Protein AF-A0A7V3P7R6-F1 (afdb_monomer)

Radius of gyration: 18.7 Å; Cα contacts (8 Å, |Δi|>4): 670; chains: 1; bounding box: 50×45×49 Å

Sequence (303 aa):
MIDLRIVVDWMADQPEAVLTGVRELSLEEEFRNRIVLVGPKRLSSLIGTALLQPTEEWVGMEEEIEAVRKKASASINLACQMVKNGSASALVSAGNSKATVFAAFQQLGMLSGISRPAIGVLFPSARGHTLVLDCGATVDAKPVFLLQWAMLGKIFMETVLEKEDVSVGILNNGTESTKGNKLTKEARFLFEQYLWKEFVGYQEYIFSGGADILVCDGFVGNLILKNLEDGLSFFHHDSISYARYGGALLFGINYPVIICHGKSNAEAVKNGIRLAKRVVDQQVILKIKDRINKERFIFCAEV

Mean predicted aligned error: 4.75 Å

Structure (mmCIF, N/CA/C/O backbone):
data_AF-A0A7V3P7R6-F1
#
_entry.id   AF-A0A7V3P7R6-F1
#
loop_
_atom_site.group_PDB
_atom_site.id
_atom_site.type_symbol
_atom_site.label_atom_id
_atom_site.label_alt_id
_atom_site.label_comp_id
_atom_site.label_asym_id
_atom_site.label_entity_id
_atom_site.label_seq_id
_atom_site.pdbx_PDB_ins_code
_atom_site.Cartn_x
_atom_site.Cartn_y
_atom_site.Cartn_z
_atom_site.occupancy
_atom_site.B_iso_or_equiv
_atom_site.auth_seq_id
_atom_site.auth_comp_id
_atom_site.auth_asym_id
_atom_site.auth_atom_id
_atom_site.pdbx_PDB_model_num
ATOM 1 N N . MET A 1 1 ? -22.336 -13.996 1.539 1.00 41.84 1 MET A N 1
ATOM 2 C CA . MET A 1 1 ? -21.466 -12.804 1.458 1.00 41.84 1 MET A CA 1
ATOM 3 C C . MET A 1 1 ? -20.598 -12.797 2.696 1.00 41.84 1 MET A C 1
ATOM 5 O O . MET A 1 1 ? -21.153 -12.904 3.780 1.00 41.84 1 MET A O 1
ATOM 9 N N . ILE A 1 2 ? -19.275 -12.753 2.542 1.00 48.94 2 ILE A N 1
ATOM 10 C CA . ILE A 1 2 ? -18.375 -12.484 3.670 1.00 48.94 2 ILE A CA 1
ATOM 11 C C . ILE A 1 2 ? -18.725 -11.077 4.165 1.00 48.94 2 ILE A C 1
ATOM 13 O O . ILE A 1 2 ? -18.847 -10.164 3.348 1.00 48.94 2 ILE A O 1
ATOM 17 N N . ASP A 1 3 ? -18.974 -10.924 5.464 1.00 66.56 3 ASP A N 1
ATOM 18 C CA . ASP A 1 3 ? -19.215 -9.623 6.088 1.00 66.56 3 ASP A CA 1
ATOM 19 C C . ASP A 1 3 ? -17.907 -8.820 6.019 1.00 66.56 3 ASP A C 1
ATOM 21 O O . ASP A 1 3 ? -16.996 -9.010 6.825 1.00 66.56 3 ASP A O 1
ATOM 25 N N . LEU A 1 4 ? -17.755 -8.035 4.950 1.00 81.31 4 LEU A N 1
ATOM 26 C CA . LEU A 1 4 ? -16.516 -7.349 4.604 1.00 81.31 4 LEU A CA 1
ATOM 27 C C . LEU A 1 4 ? -16.279 -6.223 5.603 1.00 81.31 4 LEU A C 1
ATOM 29 O O . LEU A 1 4 ? -16.935 -5.182 5.548 1.00 81.31 4 LEU A O 1
ATOM 33 N N . ARG A 1 5 ? -15.340 -6.455 6.519 1.00 95.38 5 ARG A N 1
ATOM 34 C CA . ARG A 1 5 ? -14.926 -5.474 7.520 1.00 95.38 5 ARG A CA 1
ATOM 35 C C . ARG A 1 5 ? -13.542 -4.938 7.211 1.00 95.38 5 ARG A C 1
ATOM 37 O O . ARG A 1 5 ? -12.628 -5.706 6.914 1.00 95.38 5 ARG A O 1
ATOM 44 N N . ILE A 1 6 ? -13.383 -3.627 7.319 1.00 97.69 6 ILE A N 1
ATOM 45 C CA . ILE A 1 6 ? -12.096 -2.947 7.189 1.00 97.69 6 ILE A CA 1
ATOM 46 C C . ILE A 1 6 ? -11.683 -2.507 8.579 1.00 97.69 6 ILE A C 1
ATOM 48 O O . ILE A 1 6 ? -12.411 -1.766 9.244 1.00 97.69 6 ILE A O 1
ATOM 52 N N . VAL A 1 7 ? -10.534 -3.000 9.029 1.00 98.00 7 VAL A N 1
ATOM 53 C CA . VAL A 1 7 ? -10.001 -2.641 10.335 1.00 98.00 7 VAL A CA 1
ATOM 54 C C . VAL A 1 7 ? -9.098 -1.422 10.202 1.00 98.00 7 VAL A C 1
ATOM 56 O O . VAL A 1 7 ? -8.261 -1.351 9.303 1.00 98.00 7 VAL A O 1
ATOM 59 N N . VAL A 1 8 ? -9.295 -0.453 11.087 1.00 96.69 8 VAL A N 1
ATOM 60 C CA . VAL A 1 8 ? -8.552 0.802 11.136 1.00 96.69 8 VAL A CA 1
ATOM 61 C C . VAL A 1 8 ? -7.791 0.849 12.451 1.00 96.69 8 VAL A C 1
ATOM 63 O O . VAL A 1 8 ? -8.379 0.749 13.528 1.00 96.69 8 VAL A O 1
ATOM 66 N N . ASP A 1 9 ? -6.478 0.976 12.354 1.00 94.88 9 ASP A N 1
ATOM 67 C CA . ASP A 1 9 ? -5.577 1.134 13.490 1.00 94.88 9 ASP A CA 1
ATOM 68 C C . ASP A 1 9 ? -5.703 2.550 14.077 1.00 94.88 9 ASP A C 1
ATOM 70 O O . ASP A 1 9 ? -5.458 3.546 13.389 1.00 94.88 9 ASP A O 1
ATOM 74 N N . TRP A 1 10 ? -6.119 2.643 15.344 1.00 85.56 10 TRP A N 1
ATOM 75 C CA . TRP A 1 10 ? -6.096 3.898 16.084 1.00 85.56 10 TRP A CA 1
ATOM 76 C C . TRP A 1 10 ? -4.676 4.239 16.513 1.00 85.56 10 TRP A C 1
ATOM 78 O O . TRP A 1 10 ? -4.027 3.464 17.210 1.00 85.56 10 TRP A O 1
ATOM 88 N N . MET A 1 11 ? -4.253 5.468 16.242 1.00 79.62 11 MET A N 1
ATOM 89 C CA . MET A 1 11 ? -3.029 6.007 16.817 1.00 79.62 11 MET A CA 1
ATOM 90 C C . MET A 1 11 ? -3.288 7.302 17.569 1.00 79.62 11 MET A C 1
ATOM 92 O O . MET A 1 11 ? -3.999 8.182 17.081 1.00 79.62 11 MET A O 1
ATOM 96 N N . ALA A 1 12 ? -2.672 7.450 18.743 1.00 68.00 12 ALA A N 1
ATOM 97 C CA . ALA A 1 12 ? -2.876 8.635 19.572 1.00 68.00 12 ALA A CA 1
ATOM 98 C C . ALA A 1 12 ? -2.168 9.897 19.061 1.00 68.00 12 ALA A C 1
ATOM 100 O O . ALA A 1 12 ? -2.506 10.979 19.530 1.00 68.00 12 ALA A O 1
ATOM 101 N N . ASP A 1 13 ? -1.238 9.775 18.109 1.00 72.75 13 ASP A N 1
ATOM 102 C CA . ASP A 1 13 ? -0.509 10.918 17.544 1.00 72.75 13 ASP A CA 1
ATOM 103 C C . ASP A 1 13 ? -1.314 11.659 16.459 1.00 72.75 13 ASP A C 1
ATOM 105 O O . ASP A 1 13 ? -1.091 12.842 16.218 1.00 72.75 13 ASP A O 1
ATOM 109 N N . GLN A 1 14 ? -2.288 10.990 15.824 1.00 73.31 14 GLN A N 1
ATOM 110 C CA . GLN A 1 14 ? -3.217 11.577 14.840 1.00 73.31 14 GLN A CA 1
ATOM 111 C C . GLN A 1 14 ? -4.685 11.227 15.125 1.00 73.31 14 GLN A C 1
ATOM 113 O O . GLN A 1 14 ? -5.407 10.709 14.266 1.00 73.31 14 GLN A O 1
ATOM 118 N N . PRO A 1 15 ? -5.166 11.527 16.340 1.00 82.19 15 PRO A N 1
ATOM 119 C CA . PRO A 1 15 ? -6.437 11.008 16.813 1.00 82.19 15 PRO A CA 1
ATOM 120 C C . PRO A 1 15 ? -7.619 11.635 16.064 1.00 82.19 15 PRO A C 1
ATOM 122 O O . PRO A 1 15 ? -8.569 10.942 15.709 1.00 82.19 15 PRO A O 1
ATOM 125 N N . GLU A 1 16 ? -7.565 12.936 15.770 1.00 88.25 16 GLU A N 1
ATOM 126 C CA . GLU A 1 16 ? -8.695 13.650 15.166 1.00 88.25 16 GLU A CA 1
ATOM 127 C C . GLU A 1 16 ? -8.947 13.261 13.710 1.00 88.25 16 GLU A C 1
ATOM 129 O O . GLU A 1 16 ? -10.100 13.088 13.312 1.00 88.25 16 GLU A O 1
ATOM 134 N N . ALA A 1 17 ? -7.888 13.087 12.917 1.00 87.81 17 ALA A N 1
ATOM 135 C CA . ALA A 1 17 ? -8.011 12.724 11.510 1.00 87.81 17 ALA A CA 1
ATOM 136 C C . ALA A 1 17 ? -8.591 11.317 11.340 1.00 87.81 17 ALA A C 1
ATOM 138 O O . ALA A 1 17 ? -9.544 11.130 10.580 1.00 87.81 17 ALA A O 1
ATOM 139 N N . VAL A 1 18 ? -8.063 10.343 12.092 1.00 91.38 18 VAL A N 1
ATOM 140 C CA . VAL A 1 18 ? -8.574 8.965 12.090 1.00 91.38 18 VAL A CA 1
ATOM 141 C C . VAL A 1 18 ? -10.018 8.939 12.569 1.00 91.38 18 VAL A C 1
ATOM 143 O O . VAL A 1 18 ? -10.871 8.360 11.899 1.00 91.38 18 VAL A O 1
ATOM 146 N N . LEU A 1 19 ? -10.316 9.617 13.682 1.00 92.69 19 LEU A N 1
ATOM 147 C CA . LEU A 1 19 ? -11.663 9.655 14.238 1.00 92.69 19 LEU A CA 1
ATOM 148 C C . LEU A 1 19 ? -12.670 10.260 13.262 1.00 92.69 19 LEU A C 1
ATOM 150 O O . LEU A 1 19 ? -13.722 9.674 13.020 1.00 92.69 19 LEU A O 1
ATOM 154 N N . THR A 1 20 ? -12.344 11.420 12.695 1.00 93.56 20 THR A N 1
ATOM 155 C CA . THR A 1 20 ? -13.228 12.138 11.774 1.00 93.56 20 THR A CA 1
ATOM 156 C C . THR A 1 20 ? -13.451 11.327 10.505 1.00 93.56 20 THR A C 1
ATOM 158 O O . THR A 1 20 ? -14.600 11.129 10.115 1.00 93.56 20 THR A O 1
ATOM 161 N N . GLY A 1 21 ? -12.382 10.785 9.910 1.00 93.25 21 GLY A N 1
ATOM 162 C CA . GLY A 1 21 ? -12.479 9.971 8.701 1.00 93.25 21 GLY A CA 1
ATOM 163 C C . GLY A 1 21 ? -13.307 8.703 8.911 1.00 93.25 21 GLY A C 1
ATOM 164 O O . GLY A 1 21 ? -14.200 8.416 8.116 1.00 93.25 21 GLY A O 1
ATOM 165 N N . VAL A 1 22 ? -13.077 7.980 10.012 1.00 95.44 22 VAL A N 1
ATOM 166 C CA . VAL A 1 22 ? -13.862 6.788 10.373 1.00 95.44 22 VAL A CA 1
ATOM 167 C C . VAL A 1 22 ? -15.319 7.145 10.647 1.00 95.44 22 VAL A C 1
ATOM 169 O O . VAL A 1 22 ? -16.211 6.496 10.104 1.00 95.44 22 VAL A O 1
ATOM 172 N N . ARG A 1 23 ? -15.574 8.184 11.452 1.00 96.62 23 ARG A N 1
ATOM 173 C CA . ARG A 1 23 ? -16.931 8.614 11.803 1.00 96.62 23 ARG A CA 1
ATOM 174 C C . ARG A 1 23 ? -17.723 8.969 10.556 1.00 96.62 23 ARG A C 1
ATOM 176 O O . ARG A 1 23 ? -18.789 8.399 10.361 1.00 96.62 23 ARG A O 1
ATOM 183 N N . GLU A 1 24 ? -17.211 9.883 9.737 1.00 96.56 24 GLU A N 1
ATOM 184 C CA . GLU A 1 24 ? -17.893 10.350 8.527 1.00 96.56 24 GLU A CA 1
ATOM 185 C C . GLU A 1 24 ? -18.170 9.202 7.563 1.00 96.56 24 GLU A C 1
ATOM 187 O O . GLU A 1 24 ? -19.316 9.011 7.164 1.00 96.56 24 GLU A O 1
ATOM 192 N N . LEU A 1 25 ? -17.152 8.395 7.247 1.00 95.50 25 LEU A N 1
ATOM 193 C CA . LEU A 1 25 ? -17.309 7.308 6.288 1.00 95.50 25 LEU A CA 1
ATOM 194 C C . LEU A 1 25 ? -18.260 6.226 6.800 1.00 95.50 25 LEU A C 1
ATOM 196 O O . LEU A 1 25 ? -19.038 5.689 6.024 1.00 95.50 25 LEU A O 1
ATOM 200 N N . SER A 1 26 ? -18.268 5.939 8.106 1.00 96.75 26 SER A N 1
ATOM 201 C CA . SER A 1 26 ? -19.198 4.962 8.689 1.00 96.75 26 SER A CA 1
ATOM 202 C C . SER A 1 26 ? -20.675 5.351 8.550 1.00 96.75 26 SER A C 1
ATOM 204 O O . SER A 1 26 ? -21.545 4.506 8.748 1.00 96.75 26 SER A O 1
ATOM 206 N N . LEU A 1 27 ? -20.987 6.617 8.264 1.00 96.62 27 LEU A N 1
ATOM 207 C CA . LEU A 1 27 ? -22.363 7.067 8.044 1.00 96.62 27 LEU A CA 1
ATOM 208 C C . LEU A 1 27 ? -22.833 6.812 6.607 1.00 96.62 27 LEU A C 1
ATOM 210 O O . LEU A 1 27 ? -24.038 6.823 6.360 1.00 96.62 27 LEU A O 1
ATOM 214 N N . GLU A 1 28 ? -21.914 6.557 5.673 1.00 96.19 28 GLU A N 1
ATOM 215 C CA . GLU A 1 28 ? -22.250 6.155 4.310 1.00 96.19 28 GLU A CA 1
ATOM 216 C C . GLU A 1 28 ? -22.824 4.729 4.315 1.00 96.19 28 GLU A C 1
ATOM 218 O O . GLU A 1 28 ? -22.295 3.825 4.967 1.00 96.19 28 GLU A O 1
ATOM 223 N N . GLU A 1 29 ? -23.915 4.512 3.574 1.00 93.88 29 GLU A N 1
ATOM 224 C CA . GLU A 1 29 ? -24.653 3.238 3.550 1.00 93.88 29 GLU A CA 1
ATOM 225 C C . GLU A 1 29 ? -23.745 2.039 3.237 1.00 93.88 29 GLU A C 1
ATOM 227 O O . GLU A 1 29 ? -23.850 0.983 3.861 1.00 93.88 29 GLU A O 1
ATOM 232 N N . GLU A 1 30 ? -22.796 2.237 2.326 1.00 93.19 30 GLU A N 1
ATOM 233 C CA . GLU A 1 30 ? -21.832 1.232 1.886 1.00 93.19 30 GLU A CA 1
ATOM 234 C C . GLU A 1 30 ? -20.888 0.737 3.001 1.00 93.19 30 GLU A C 1
ATOM 236 O O . GLU A 1 30 ? -20.445 -0.420 2.962 1.00 93.19 30 GLU A O 1
ATOM 241 N N . PHE A 1 31 ? -20.604 1.586 3.996 1.00 95.56 31 PHE A N 1
ATOM 242 C CA . PHE A 1 31 ? -19.644 1.349 5.083 1.00 95.56 31 PHE A CA 1
ATOM 243 C C . PHE A 1 31 ? -20.299 1.167 6.455 1.00 95.56 31 PHE A C 1
ATOM 245 O O . PHE A 1 31 ? -19.610 0.876 7.441 1.00 95.56 31 PHE A O 1
ATOM 252 N N . ARG A 1 32 ? -21.623 1.307 6.533 1.00 94.12 32 ARG A N 1
ATOM 253 C CA . ARG A 1 32 ? -22.382 1.180 7.774 1.00 94.12 32 ARG A CA 1
ATOM 254 C C . ARG A 1 32 ? -22.107 -0.162 8.457 1.00 94.12 32 ARG A C 1
ATOM 256 O O . ARG A 1 32 ? -22.305 -1.216 7.857 1.00 94.12 32 ARG A O 1
ATOM 263 N N . ASN A 1 33 ? -21.663 -0.126 9.717 1.00 94.00 33 ASN A N 1
ATOM 264 C CA . ASN A 1 33 ? -21.242 -1.297 10.508 1.00 94.00 33 ASN A CA 1
ATOM 265 C C . ASN A 1 33 ? -20.120 -2.163 9.879 1.00 94.00 33 ASN A C 1
ATOM 267 O O . ASN A 1 33 ? -19.926 -3.307 10.290 1.00 94.00 33 ASN A O 1
ATOM 271 N N . ARG A 1 34 ? -19.375 -1.644 8.893 1.00 96.12 34 ARG A N 1
ATOM 272 C CA . ARG A 1 34 ? -18.303 -2.372 8.180 1.00 96.12 34 ARG A CA 1
ATOM 273 C C . ARG A 1 34 ? -16.900 -1.853 8.469 1.00 96.12 34 ARG A C 1
ATOM 275 O O . ARG A 1 34 ? -15.920 -2.434 8.011 1.00 96.12 34 ARG A O 1
ATOM 282 N N . ILE A 1 35 ? -16.781 -0.780 9.239 1.00 97.75 35 ILE A N 1
ATOM 283 C CA . ILE A 1 35 ? -15.494 -0.273 9.712 1.00 97.75 35 ILE A CA 1
ATOM 284 C C . ILE A 1 35 ? -15.322 -0.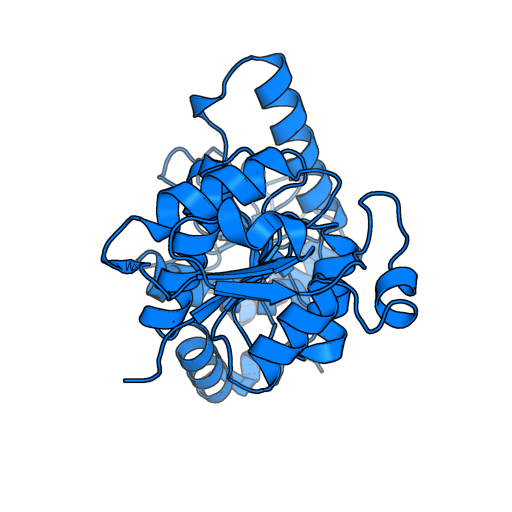712 11.162 1.00 97.75 35 ILE A C 1
ATOM 286 O O . ILE A 1 35 ? -16.242 -0.555 11.965 1.00 97.75 35 ILE A O 1
ATOM 290 N N . VAL A 1 36 ? -14.154 -1.254 11.500 1.00 97.94 36 VAL A N 1
ATOM 291 C CA . VAL A 1 36 ? -13.776 -1.549 12.884 1.00 97.94 36 VAL A CA 1
ATOM 292 C C . VAL A 1 36 ? -12.598 -0.668 13.264 1.00 97.94 36 VAL A C 1
ATOM 294 O O . VAL A 1 36 ? -11.513 -0.840 12.723 1.00 97.94 36 VAL A O 1
ATOM 297 N N . LEU A 1 37 ? -12.789 0.257 14.199 1.00 97.25 37 LEU A N 1
ATOM 298 C CA . LEU A 1 37 ? -11.684 1.009 14.786 1.00 97.25 37 LEU A CA 1
ATOM 299 C C . LEU A 1 37 ? -11.080 0.198 15.937 1.00 97.25 37 LEU A C 1
ATOM 301 O O . LEU A 1 37 ? -11.805 -0.241 16.828 1.00 97.25 37 LEU A O 1
ATOM 305 N N . VAL A 1 38 ? -9.763 0.011 15.942 1.00 97.44 38 VAL A N 1
ATOM 306 C CA . VAL A 1 38 ? -9.048 -0.654 17.037 1.00 97.44 38 VAL A CA 1
ATOM 307 C C . VAL A 1 38 ? -8.387 0.403 17.898 1.00 97.44 38 VAL A C 1
ATOM 309 O O . VAL A 1 38 ? -7.360 0.923 17.488 1.00 97.44 38 VAL A O 1
ATOM 312 N N . GLY A 1 39 ? -8.948 0.734 19.062 1.00 95.62 39 GLY A N 1
ATOM 313 C CA . GLY A 1 39 ? -8.445 1.835 19.890 1.00 95.62 39 GLY A CA 1
ATOM 314 C C . GLY A 1 39 ? -9.150 2.005 21.241 1.00 95.62 39 GLY A C 1
ATOM 315 O O . GLY A 1 39 ? -9.947 1.149 21.627 1.00 95.62 39 GLY A O 1
ATOM 316 N N . PRO A 1 40 ? -8.879 3.104 21.969 1.00 95.25 40 PRO A N 1
ATOM 317 C CA . PRO A 1 40 ? -9.365 3.341 23.327 1.00 95.25 40 PRO A CA 1
ATOM 318 C C . PRO A 1 40 ? -10.878 3.249 23.481 1.00 95.25 40 PRO A C 1
ATOM 320 O O . PRO A 1 40 ? -11.642 3.760 22.655 1.00 95.25 40 PRO A O 1
ATOM 323 N N . LYS A 1 41 ? -11.336 2.697 24.612 1.00 95.69 41 LYS A N 1
ATOM 324 C CA . LYS A 1 41 ? -12.773 2.484 24.885 1.00 95.69 41 LYS A CA 1
ATOM 325 C C . LYS A 1 41 ? -13.591 3.781 24.829 1.00 95.69 41 LYS A C 1
ATOM 327 O O . LYS A 1 41 ? -14.759 3.778 24.427 1.00 95.69 41 LYS A O 1
ATOM 332 N N . ARG A 1 42 ? -12.957 4.903 25.191 1.00 94.38 42 ARG A N 1
ATOM 333 C CA . ARG A 1 42 ? -13.541 6.256 25.168 1.00 94.38 42 ARG A CA 1
ATOM 334 C C . ARG A 1 42 ? -14.012 6.721 23.785 1.00 94.38 42 ARG A C 1
ATOM 336 O O . ARG A 1 42 ? -14.785 7.665 23.710 1.00 94.38 42 ARG A O 1
ATOM 343 N N . LEU A 1 43 ? -13.569 6.078 22.702 1.00 93.56 43 LEU A N 1
ATOM 344 C CA . LEU A 1 43 ? -13.945 6.452 21.335 1.00 93.56 43 LEU A CA 1
ATOM 345 C C . LEU A 1 43 ? -15.301 5.889 20.897 1.00 93.56 43 LEU A C 1
ATOM 347 O O . LEU A 1 43 ? -15.831 6.326 19.883 1.00 93.56 43 LEU A O 1
ATOM 351 N N . SER A 1 44 ? -15.877 4.945 21.647 1.00 93.00 44 SER A N 1
ATOM 352 C CA . SER A 1 44 ? -17.111 4.233 21.269 1.00 93.00 44 SER A CA 1
ATOM 353 C C . SER A 1 44 ? -18.283 5.145 20.882 1.00 93.00 44 SER A C 1
ATOM 355 O O . SER A 1 44 ? -19.030 4.810 19.970 1.00 93.00 44 SER A O 1
ATOM 357 N N . SER A 1 45 ? -18.428 6.315 21.511 1.00 93.81 45 SER A N 1
ATOM 358 C CA . SER A 1 45 ? -19.493 7.280 21.200 1.00 93.81 45 SER A CA 1
ATOM 359 C C . SER A 1 45 ? -19.147 8.272 20.082 1.00 93.81 45 SER A C 1
ATOM 361 O O . SER A 1 45 ? -19.971 9.116 19.740 1.00 93.81 45 SER A O 1
ATOM 363 N N . LEU A 1 46 ? -17.929 8.224 19.539 1.00 94.56 46 LEU A N 1
ATOM 364 C CA . LEU A 1 46 ? -17.397 9.221 18.603 1.00 94.56 46 LEU A CA 1
ATOM 365 C C . LEU A 1 46 ? -17.227 8.687 17.172 1.00 94.56 46 LEU A C 1
ATOM 367 O O . LEU A 1 46 ? -16.913 9.459 16.272 1.00 94.56 46 LEU A O 1
ATOM 371 N N . ILE A 1 47 ? -17.446 7.391 16.947 1.00 94.94 47 ILE A N 1
ATOM 372 C CA . ILE A 1 47 ? -17.097 6.689 15.699 1.00 94.94 47 ILE A CA 1
ATOM 373 C C . ILE A 1 47 ? -18.287 6.439 14.758 1.00 94.94 47 ILE A C 1
ATOM 375 O O . ILE A 1 47 ? -18.171 5.672 13.807 1.00 94.94 47 ILE A O 1
ATOM 379 N N . GLY A 1 48 ? -19.432 7.087 14.993 1.00 95.56 48 GLY A N 1
ATOM 380 C CA . GLY A 1 48 ? -20.614 6.945 14.137 1.00 95.56 48 GLY A CA 1
ATOM 381 C C . GLY A 1 48 ? -21.211 5.540 14.222 1.00 95.56 48 GLY A C 1
ATOM 382 O O . GLY A 1 48 ? -21.592 5.109 15.308 1.00 95.56 48 GLY A O 1
ATOM 383 N N . THR A 1 49 ? -21.310 4.837 13.089 1.00 96.69 49 THR A N 1
ATOM 384 C CA . THR A 1 49 ? -21.770 3.431 13.058 1.00 96.69 49 THR A CA 1
ATOM 385 C C . THR A 1 49 ? -20.627 2.419 12.979 1.00 96.69 49 THR A C 1
ATOM 387 O O . THR A 1 49 ? -20.870 1.218 12.858 1.00 96.69 49 THR A O 1
ATOM 390 N N . ALA A 1 50 ? -19.371 2.873 13.025 1.00 97.31 50 ALA A N 1
ATOM 391 C CA . ALA A 1 50 ? -18.245 1.956 13.094 1.00 97.31 50 ALA A CA 1
ATOM 392 C C . ALA A 1 50 ? -18.279 1.152 14.404 1.00 97.31 50 ALA A C 1
ATOM 394 O O . ALA A 1 50 ? -18.795 1.590 15.433 1.00 97.31 50 ALA A O 1
ATOM 395 N N . LEU A 1 51 ? -17.700 -0.040 14.356 1.00 97.19 51 LEU A N 1
ATOM 396 C CA . LEU A 1 51 ? -17.528 -0.910 15.510 1.00 97.19 51 LEU A CA 1
ATOM 397 C C . LEU A 1 51 ? -16.202 -0.576 16.203 1.00 97.19 51 LEU A C 1
ATOM 399 O O . LEU A 1 51 ? -15.258 -0.119 15.560 1.00 97.19 51 LEU A O 1
ATOM 403 N N . LEU A 1 52 ? -16.108 -0.843 17.506 1.00 97.44 52 LEU A N 1
ATOM 404 C CA . LEU A 1 52 ? -14.881 -0.643 18.276 1.00 97.44 52 LEU A CA 1
ATOM 405 C C . LEU A 1 52 ? -14.312 -1.985 18.742 1.00 97.44 52 LEU A C 1
ATOM 407 O O . LEU A 1 52 ? -14.995 -2.743 19.430 1.00 97.44 52 LEU A O 1
ATOM 411 N N . GLN A 1 53 ? -13.040 -2.228 18.441 1.00 97.56 53 GLN A N 1
ATOM 412 C CA . GLN A 1 53 ? -12.215 -3.223 19.117 1.00 97.56 53 GLN A CA 1
ATOM 413 C C . GLN A 1 53 ? -11.361 -2.493 20.170 1.00 97.56 53 GLN A C 1
ATOM 415 O O . GLN A 1 53 ? -10.419 -1.788 19.806 1.00 97.56 53 GLN A O 1
ATOM 420 N N . PRO A 1 54 ? -11.680 -2.604 21.470 1.00 97.25 54 PRO A N 1
ATOM 421 C CA . PRO A 1 54 ? -11.032 -1.793 22.489 1.00 97.25 54 PRO A CA 1
ATOM 422 C C . PRO A 1 54 ? -9.577 -2.213 22.736 1.00 97.25 54 PRO A C 1
ATOM 424 O O . PRO A 1 54 ? -9.284 -3.399 22.887 1.00 97.25 54 PRO A O 1
ATOM 427 N N . THR A 1 55 ? -8.692 -1.225 22.847 1.00 96.75 55 THR A N 1
ATOM 428 C CA . THR A 1 55 ? -7.344 -1.342 23.423 1.00 96.75 55 THR A CA 1
ATOM 429 C C . THR A 1 55 ? -6.870 0.014 23.936 1.00 96.75 55 THR A C 1
ATOM 431 O O . THR A 1 55 ? -7.213 1.044 23.365 1.00 96.75 55 THR A O 1
ATOM 434 N N . GLU A 1 56 ? -6.075 0.024 25.000 1.00 95.00 56 GLU A N 1
ATOM 435 C CA . GLU A 1 56 ? -5.455 1.242 25.546 1.00 95.00 56 GLU A CA 1
ATOM 436 C C . GLU A 1 56 ? -3.964 1.343 25.175 1.00 95.00 56 GLU A C 1
ATOM 438 O O . GLU A 1 56 ? -3.243 2.182 25.705 1.00 95.00 56 GLU A O 1
ATOM 443 N N . GLU A 1 57 ? -3.492 0.485 24.267 1.00 94.94 57 GLU A N 1
ATOM 444 C CA . GLU A 1 57 ? -2.096 0.419 23.848 1.00 94.94 57 GLU A CA 1
ATOM 445 C C . GLU A 1 57 ? -1.969 0.645 22.335 1.00 94.94 57 GLU A C 1
ATOM 447 O O . GLU A 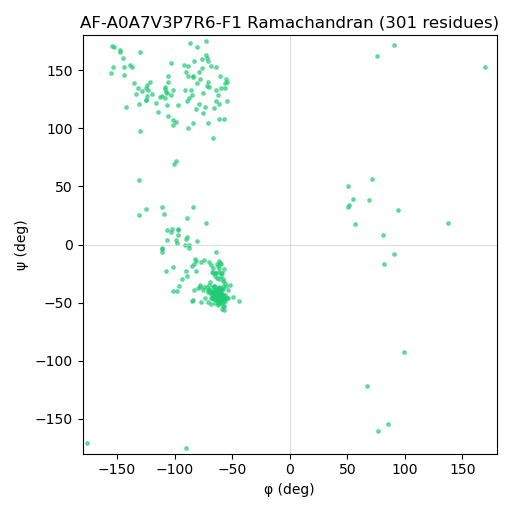1 57 ? -2.767 0.147 21.541 1.00 94.94 57 GLU A O 1
ATOM 452 N N . TRP A 1 58 ? -0.944 1.391 21.929 1.00 94.69 58 TRP A N 1
ATOM 453 C CA . TRP A 1 58 ? -0.582 1.648 20.533 1.00 94.69 58 TRP A CA 1
ATOM 454 C C . TRP A 1 58 ? 0.939 1.806 20.409 1.00 94.69 58 TRP A C 1
ATOM 456 O O . TRP A 1 58 ? 1.652 1.937 21.414 1.00 94.69 58 TRP A O 1
ATOM 466 N N . VAL A 1 59 ? 1.435 1.776 19.172 1.00 93.88 59 VAL A N 1
ATOM 467 C CA . VAL A 1 59 ? 2.824 2.123 18.838 1.00 93.88 59 VAL A CA 1
ATOM 468 C C . VAL A 1 59 ? 2.845 3.577 18.376 1.00 93.88 59 VAL A C 1
ATOM 470 O O . VAL A 1 59 ? 2.152 3.923 17.425 1.00 93.88 59 VAL A O 1
ATOM 473 N N . GLY A 1 60 ? 3.591 4.429 19.071 1.00 91.69 60 GLY A N 1
ATOM 474 C CA . GLY A 1 60 ? 3.757 5.839 18.733 1.00 91.69 60 GLY A CA 1
ATOM 475 C C . GLY A 1 60 ? 4.639 6.065 17.504 1.00 91.69 60 GLY A C 1
ATOM 476 O O . GLY A 1 60 ? 5.406 5.195 17.082 1.00 91.69 60 GLY A O 1
ATOM 477 N N . MET A 1 61 ? 4.555 7.267 16.940 1.00 87.75 61 MET A N 1
ATOM 478 C CA . MET A 1 61 ? 5.302 7.657 15.738 1.00 87.75 61 MET A CA 1
ATOM 479 C C . MET A 1 61 ? 6.822 7.602 15.912 1.00 87.75 61 MET A C 1
ATOM 481 O O . MET A 1 61 ? 7.522 7.176 14.998 1.00 87.75 61 MET A O 1
ATOM 485 N N . GLU A 1 62 ? 7.314 7.973 17.092 1.00 88.94 62 GLU A N 1
ATOM 486 C CA . GLU A 1 62 ? 8.746 7.987 17.423 1.00 88.94 62 GLU A CA 1
ATOM 487 C C . GLU A 1 62 ? 9.231 6.666 18.039 1.00 88.94 62 GLU A C 1
ATOM 489 O O . GLU A 1 62 ? 10.401 6.527 18.392 1.00 88.94 62 GLU A O 1
ATOM 494 N N . GLU A 1 63 ? 8.340 5.686 18.220 1.00 91.75 63 GLU A N 1
ATOM 495 C CA . GLU A 1 63 ? 8.742 4.391 18.755 1.00 91.75 63 GLU A CA 1
ATOM 496 C C . GLU A 1 63 ? 9.419 3.524 17.689 1.00 91.75 63 GLU A C 1
ATOM 498 O O . GLU A 1 63 ? 9.017 3.465 16.524 1.00 91.75 63 GLU A O 1
ATOM 503 N N . GLU A 1 64 ? 10.438 2.792 18.128 1.00 92.94 64 GLU A N 1
ATOM 504 C CA . GLU A 1 64 ? 11.142 1.820 17.301 1.00 92.94 64 GLU A CA 1
ATOM 505 C C . GLU A 1 64 ? 10.294 0.567 17.037 1.00 92.94 64 GLU A C 1
ATOM 507 O O . GLU A 1 64 ? 9.357 0.233 17.772 1.00 92.94 64 GLU A O 1
ATOM 512 N N . ILE A 1 65 ? 10.660 -0.180 15.993 1.00 92.88 65 ILE A N 1
ATOM 513 C CA . ILE A 1 65 ? 9.921 -1.369 15.538 1.00 92.88 65 ILE A CA 1
ATOM 514 C C . ILE A 1 65 ? 9.789 -2.457 16.619 1.00 92.88 65 ILE A C 1
ATOM 516 O O . ILE A 1 65 ? 8.840 -3.241 16.597 1.00 92.88 65 ILE A O 1
ATOM 520 N N . GLU A 1 66 ? 10.688 -2.501 17.607 1.00 95.06 66 GLU A N 1
ATOM 521 C CA . GLU A 1 66 ? 10.618 -3.404 18.759 1.00 95.06 66 GLU A CA 1
ATOM 522 C C . GLU A 1 66 ? 9.344 -3.210 19.587 1.00 95.06 66 GLU A C 1
ATOM 524 O O . GLU A 1 66 ? 8.886 -4.168 20.219 1.00 95.06 66 GLU A O 1
ATOM 529 N N . ALA A 1 67 ? 8.751 -2.010 19.582 1.00 95.44 67 ALA A N 1
ATOM 530 C CA . ALA A 1 67 ? 7.488 -1.742 20.262 1.00 95.44 67 ALA A CA 1
ATOM 531 C C . ALA A 1 67 ? 6.376 -2.670 19.756 1.00 95.44 67 ALA A C 1
ATOM 533 O O . ALA A 1 67 ? 5.605 -3.183 20.563 1.00 95.44 67 ALA A O 1
ATOM 534 N N . VAL A 1 68 ? 6.371 -3.004 18.459 1.00 96.62 68 VAL A N 1
ATOM 535 C CA . VAL A 1 68 ? 5.425 -3.965 17.867 1.00 96.62 68 VAL A CA 1
ATOM 536 C C . VAL A 1 68 ? 5.521 -5.331 18.551 1.00 96.62 68 VAL A C 1
ATOM 538 O O . VAL A 1 68 ? 4.504 -5.969 18.792 1.00 96.62 68 VAL A O 1
ATOM 541 N N . ARG A 1 69 ? 6.722 -5.795 18.918 1.00 95.94 69 ARG A N 1
ATOM 542 C CA . ARG A 1 69 ? 6.885 -7.087 19.611 1.00 95.94 69 ARG A CA 1
ATOM 543 C C . ARG A 1 69 ? 6.537 -7.010 21.093 1.00 95.94 69 ARG A C 1
ATOM 545 O O . ARG A 1 69 ? 6.024 -7.978 21.644 1.00 95.94 69 ARG A O 1
ATOM 552 N N . LYS A 1 70 ? 6.867 -5.892 21.743 1.00 96.81 70 LYS A N 1
ATOM 553 C CA . LYS A 1 70 ? 6.673 -5.705 23.190 1.00 96.81 70 LYS A CA 1
ATOM 554 C C . LYS A 1 70 ? 5.204 -5.485 23.552 1.00 96.81 70 LYS A C 1
ATOM 556 O O . LYS A 1 70 ? 4.753 -5.972 24.582 1.00 96.81 70 LYS A O 1
ATOM 561 N N . LYS A 1 71 ? 4.472 -4.771 22.699 1.00 96.44 71 LYS A N 1
ATOM 562 C CA . LYS A 1 71 ? 3.103 -4.313 22.937 1.00 96.44 71 LYS A CA 1
ATOM 563 C C . LYS A 1 71 ? 2.093 -5.230 22.258 1.00 96.44 71 LYS A C 1
ATOM 565 O O . LYS A 1 71 ? 1.516 -4.886 21.228 1.00 96.44 71 LYS A O 1
ATOM 570 N N . ALA A 1 72 ? 1.901 -6.438 22.783 1.00 96.19 72 ALA A N 1
ATOM 571 C CA . ALA A 1 72 ? 1.040 -7.443 22.147 1.00 96.19 72 ALA A CA 1
ATOM 572 C C . ALA A 1 72 ? -0.412 -6.961 21.932 1.00 96.19 72 ALA A C 1
ATOM 574 O O . ALA A 1 72 ? -1.051 -7.370 20.963 1.00 96.19 72 ALA A O 1
ATOM 575 N N . SER A 1 73 ? -0.906 -6.072 22.801 1.00 96.81 73 SER A N 1
ATOM 576 C CA . SER A 1 73 ? -2.230 -5.447 22.708 1.00 96.81 73 SER A CA 1
ATOM 577 C C . SER A 1 73 ? -2.256 -4.136 21.923 1.00 96.81 73 SER A C 1
ATOM 579 O O . SER A 1 73 ? -3.318 -3.519 21.838 1.00 96.81 73 SER A O 1
ATOM 581 N N . ALA A 1 74 ? -1.140 -3.709 21.321 1.00 96.88 74 ALA A N 1
ATOM 582 C CA . ALA A 1 74 ? -1.127 -2.518 20.482 1.00 96.88 74 ALA A CA 1
ATOM 583 C C . ALA A 1 74 ? -2.190 -2.602 19.380 1.00 96.88 74 ALA A C 1
ATOM 585 O O . ALA A 1 74 ? -2.375 -3.651 18.756 1.00 96.88 74 ALA A O 1
ATOM 586 N N . SER A 1 75 ? -2.848 -1.480 19.116 1.00 96.94 75 SER A N 1
ATOM 587 C CA . SER A 1 75 ? -3.862 -1.313 18.073 1.00 96.94 75 SER A CA 1
ATOM 588 C C . SER A 1 75 ? -3.472 -1.949 16.731 1.00 96.94 75 SER A C 1
ATOM 590 O O . SER A 1 75 ? -4.224 -2.773 16.209 1.00 96.94 75 SER A O 1
ATOM 592 N N . ILE A 1 76 ? -2.254 -1.698 16.239 1.00 96.75 76 ILE A N 1
ATOM 593 C CA . ILE A 1 76 ? -1.731 -2.291 14.998 1.00 96.75 76 ILE A CA 1
ATOM 594 C C . ILE A 1 76 ? -1.636 -3.827 15.042 1.00 96.75 76 ILE A C 1
ATOM 596 O O . ILE A 1 76 ? -1.916 -4.505 14.050 1.00 96.75 76 ILE A O 1
ATOM 600 N N . ASN A 1 77 ? -1.283 -4.402 16.196 1.00 97.88 77 ASN A N 1
ATOM 601 C CA . ASN A 1 77 ? -1.156 -5.848 16.379 1.00 97.88 77 ASN A CA 1
ATOM 602 C C . ASN A 1 77 ? -2.519 -6.526 16.424 1.00 97.88 77 ASN A C 1
ATOM 604 O O . ASN A 1 77 ? -2.738 -7.526 15.742 1.00 97.88 77 ASN A O 1
ATOM 608 N N . LEU A 1 78 ? -3.456 -5.960 17.183 1.00 98.12 78 LEU A N 1
ATOM 609 C CA . LEU A 1 78 ? -4.831 -6.450 17.218 1.00 98.12 78 LEU A CA 1
ATOM 610 C C . LEU A 1 78 ? -5.489 -6.332 15.838 1.00 98.12 78 LEU A C 1
ATOM 612 O O . LEU A 1 78 ? -6.157 -7.265 15.397 1.00 98.12 78 LEU A O 1
ATOM 616 N N . ALA A 1 79 ? -5.235 -5.244 15.108 1.00 98.00 79 ALA A N 1
ATOM 617 C CA . ALA A 1 79 ? -5.729 -5.078 13.748 1.00 98.00 79 ALA A CA 1
ATOM 618 C C . ALA A 1 79 ? -5.160 -6.149 12.791 1.00 98.00 79 ALA A C 1
ATOM 620 O O . ALA A 1 79 ? -5.914 -6.776 12.044 1.00 98.00 79 ALA A O 1
ATOM 621 N N . CYS A 1 80 ? -3.858 -6.457 12.872 1.00 98.25 80 CYS A N 1
ATOM 622 C CA . CYS A 1 80 ? -3.263 -7.578 12.133 1.00 98.25 80 CYS A CA 1
ATOM 623 C C . CYS A 1 80 ? -3.899 -8.927 12.512 1.00 98.25 80 CYS A C 1
ATOM 625 O O . CYS A 1 80 ? -4.190 -9.741 11.634 1.00 98.25 80 CYS A O 1
ATOM 627 N N . GLN A 1 81 ? -4.155 -9.179 13.797 1.00 98.00 81 GLN A N 1
ATOM 628 C CA . GLN A 1 81 ? -4.808 -10.413 14.246 1.00 98.00 81 GLN A CA 1
ATOM 629 C C . GLN A 1 81 ? -6.223 -10.559 13.676 1.00 98.00 81 GLN A C 1
ATOM 631 O O . GLN A 1 81 ? -6.581 -11.650 13.233 1.00 98.00 81 GLN A O 1
ATOM 636 N N . MET A 1 82 ? -6.998 -9.471 13.631 1.00 97.94 82 MET A N 1
ATOM 637 C CA . MET A 1 82 ? -8.336 -9.456 13.031 1.00 97.94 82 MET A CA 1
ATOM 638 C C . MET A 1 82 ? -8.313 -9.778 11.535 1.00 97.94 82 MET A C 1
ATOM 640 O O . MET A 1 82 ? -9.186 -10.490 11.046 1.00 97.94 82 MET A O 1
ATOM 644 N N . VAL A 1 83 ? -7.313 -9.288 10.798 1.00 97.88 83 VAL A N 1
ATOM 645 C CA . VAL A 1 83 ? -7.151 -9.651 9.382 1.00 97.88 83 VAL A CA 1
ATOM 646 C C . VAL A 1 83 ? -6.749 -11.120 9.246 1.00 97.88 83 VAL A C 1
ATOM 648 O O . VAL A 1 83 ? -7.350 -11.871 8.481 1.00 97.88 83 VAL A O 1
ATOM 651 N N . LYS A 1 84 ? -5.773 -11.570 10.042 1.00 96.94 84 LYS A N 1
ATOM 652 C CA . LYS A 1 84 ? -5.260 -12.945 10.004 1.00 96.94 84 LYS A CA 1
ATOM 653 C C . LYS A 1 84 ? -6.317 -13.998 10.342 1.00 96.94 84 LYS A C 1
ATOM 655 O O . LYS A 1 84 ? -6.294 -15.083 9.769 1.00 96.94 84 LYS A O 1
ATOM 660 N N . ASN A 1 85 ? -7.205 -13.706 11.291 1.00 95.62 85 ASN A N 1
ATOM 661 C CA . ASN A 1 85 ? -8.247 -14.633 11.737 1.00 95.62 85 ASN A CA 1
ATOM 662 C C . ASN A 1 85 ? -9.545 -14.543 10.909 1.00 95.62 85 ASN A C 1
ATOM 664 O O . ASN A 1 85 ? -10.486 -15.283 11.185 1.00 95.62 85 ASN A O 1
ATOM 668 N N . GLY A 1 86 ? -9.600 -13.654 9.910 1.00 94.94 86 GLY A N 1
ATOM 669 C CA . GLY A 1 86 ? -10.755 -13.482 9.028 1.00 94.94 86 GLY A CA 1
ATOM 670 C C . GLY A 1 86 ? -11.892 -12.629 9.598 1.00 94.94 86 GLY A C 1
ATOM 671 O O . GLY A 1 86 ? -12.947 -12.549 8.974 1.00 94.94 86 GLY A O 1
ATOM 672 N N . SER A 1 87 ? -11.703 -11.970 10.747 1.00 95.38 87 SER A N 1
ATOM 673 C CA . SER A 1 87 ? -12.681 -11.018 11.308 1.00 95.38 87 SER A CA 1
ATOM 674 C C . SER A 1 87 ? -12.662 -9.654 10.605 1.00 95.38 87 SER A C 1
ATOM 676 O O . SER A 1 87 ? -13.584 -8.858 10.786 1.00 95.38 87 SER A O 1
ATOM 678 N N . ALA A 1 88 ? -11.616 -9.380 9.822 1.00 97.25 88 ALA A N 1
ATOM 679 C CA . ALA A 1 88 ? -11.490 -8.254 8.906 1.00 97.25 88 ALA A CA 1
ATOM 680 C C . ALA A 1 88 ? -10.834 -8.711 7.593 1.00 97.25 88 ALA A C 1
ATOM 682 O O . ALA A 1 88 ? -10.092 -9.690 7.559 1.00 97.25 88 ALA A O 1
ATOM 683 N N . SER A 1 89 ? -11.106 -8.003 6.499 1.00 97.06 89 SER A N 1
ATOM 684 C CA . SER A 1 89 ? -10.599 -8.326 5.158 1.00 97.06 89 SER A CA 1
ATOM 685 C C . SER A 1 89 ? -9.422 -7.452 4.726 1.00 97.06 89 SER A C 1
ATOM 687 O O . SER A 1 89 ? -8.692 -7.833 3.816 1.00 97.06 89 SER A O 1
ATOM 689 N N . ALA A 1 90 ? -9.237 -6.294 5.359 1.00 97.44 90 ALA A N 1
ATOM 690 C CA . ALA A 1 90 ? -8.155 -5.361 5.071 1.00 97.44 90 ALA A CA 1
ATOM 691 C C . ALA A 1 90 ? -7.809 -4.523 6.302 1.00 97.44 90 ALA A C 1
ATOM 693 O O . ALA A 1 90 ? -8.683 -4.260 7.131 1.00 97.44 90 ALA A O 1
ATOM 694 N N . LEU A 1 91 ? -6.554 -4.080 6.368 1.00 97.62 91 LEU A N 1
ATOM 695 C CA . LEU A 1 91 ? -6.023 -3.176 7.385 1.00 97.62 91 LEU A CA 1
ATOM 696 C C . LEU A 1 91 ? -5.752 -1.799 6.777 1.00 97.62 91 LEU A C 1
ATOM 698 O O . LEU A 1 91 ? -5.116 -1.702 5.730 1.00 97.62 91 LEU A O 1
ATOM 702 N N . VA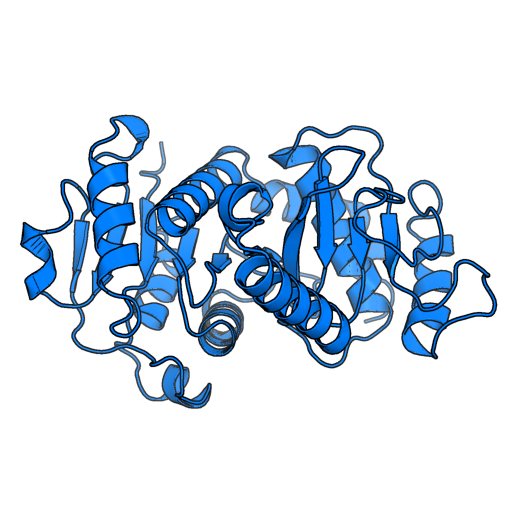L A 1 92 ? -6.170 -0.745 7.469 1.00 96.12 92 VAL A N 1
ATOM 703 C CA . VAL A 1 92 ? -5.765 0.638 7.209 1.00 96.12 92 VAL A CA 1
ATOM 704 C C . VAL A 1 92 ? -5.083 1.175 8.460 1.00 96.12 92 VAL A C 1
ATOM 706 O O . VAL A 1 92 ? -5.636 1.078 9.553 1.00 96.12 92 VAL A O 1
ATOM 709 N N . SER A 1 93 ? -3.900 1.761 8.319 1.00 93.62 93 SER A N 1
ATOM 710 C CA . SER A 1 93 ? -3.220 2.432 9.428 1.00 93.62 93 SER A CA 1
ATOM 711 C C . SER A 1 93 ? -2.696 3.785 8.975 1.00 93.62 93 SER A C 1
ATOM 713 O O . SER A 1 93 ? -1.999 3.867 7.970 1.00 93.62 93 SER A O 1
ATOM 715 N N . ALA A 1 94 ? -2.991 4.848 9.728 1.00 87.19 94 ALA A N 1
ATOM 716 C CA . ALA A 1 94 ? -2.315 6.149 9.599 1.00 87.19 94 ALA A CA 1
ATOM 717 C C . ALA A 1 94 ? -1.003 6.178 10.405 1.00 87.19 94 ALA A C 1
ATOM 719 O O . ALA A 1 94 ? -0.631 7.191 10.994 1.00 87.19 94 ALA A O 1
ATOM 720 N N . GLY A 1 95 ? -0.390 4.996 10.466 1.00 86.69 95 GLY A N 1
ATOM 721 C CA . GLY A 1 95 ? 0.527 4.496 11.462 1.00 86.69 95 GLY A CA 1
ATOM 722 C C . GLY A 1 95 ? 1.920 5.088 11.456 1.00 86.69 95 GLY A C 1
ATOM 723 O O . GLY A 1 95 ? 2.335 5.734 10.496 1.00 86.69 95 GLY A O 1
ATOM 724 N N . ASN A 1 96 ? 2.724 4.697 12.445 1.00 89.94 96 ASN A N 1
ATOM 725 C CA . ASN A 1 96 ? 4.153 4.565 12.197 1.00 89.94 96 ASN A CA 1
ATOM 726 C C . ASN A 1 96 ? 4.325 3.566 11.037 1.00 89.94 96 ASN A C 1
ATOM 728 O O . ASN A 1 96 ? 4.077 2.363 11.191 1.00 89.94 96 ASN A O 1
ATOM 732 N N . SER A 1 97 ? 4.704 4.059 9.853 1.00 90.00 97 SER A N 1
ATOM 733 C CA . SER A 1 97 ? 4.761 3.242 8.636 1.00 90.00 97 SER A CA 1
ATOM 734 C C . SER A 1 97 ? 5.708 2.054 8.793 1.00 90.00 97 SER A C 1
ATOM 736 O O . SER A 1 97 ? 5.378 0.953 8.359 1.00 90.00 97 SER A O 1
ATOM 738 N N . LYS A 1 98 ? 6.854 2.229 9.470 1.00 91.94 98 LYS A N 1
ATOM 739 C CA . LYS A 1 98 ? 7.810 1.135 9.709 1.00 91.94 98 LYS A CA 1
ATOM 740 C C . LYS A 1 98 ? 7.215 0.072 10.627 1.00 91.94 98 LYS A C 1
ATOM 742 O O . LYS A 1 98 ? 7.314 -1.114 10.321 1.00 91.94 98 LYS A O 1
ATOM 747 N N . ALA A 1 99 ? 6.561 0.488 11.712 1.00 94.00 99 ALA A N 1
ATOM 748 C CA . ALA A 1 99 ? 5.871 -0.423 12.621 1.00 94.00 99 ALA A CA 1
ATOM 749 C C . ALA A 1 99 ? 4.743 -1.184 11.905 1.00 94.00 99 ALA A C 1
ATOM 751 O O . ALA A 1 99 ? 4.605 -2.390 12.088 1.00 94.00 99 ALA A O 1
ATOM 752 N N . THR A 1 100 ? 3.997 -0.505 11.029 1.00 95.44 100 THR A N 1
ATOM 753 C CA . THR A 1 100 ? 2.919 -1.097 10.221 1.00 95.44 100 THR A CA 1
ATOM 754 C C . THR A 1 100 ? 3.453 -2.137 9.239 1.00 95.44 100 THR A C 1
ATOM 756 O O . THR A 1 100 ? 2.971 -3.270 9.224 1.00 95.44 100 THR A O 1
ATOM 759 N N . VAL A 1 101 ? 4.483 -1.789 8.455 1.00 95.94 101 VAL A N 1
ATOM 760 C CA . VAL A 1 101 ? 5.153 -2.721 7.531 1.00 95.94 101 VAL A CA 1
ATOM 761 C C . VAL A 1 101 ? 5.678 -3.933 8.291 1.00 95.94 101 VAL A C 1
ATOM 763 O O . VAL A 1 101 ? 5.462 -5.069 7.873 1.00 95.94 101 VAL A O 1
ATOM 766 N N . PHE A 1 102 ? 6.329 -3.703 9.431 1.00 96.56 102 PHE A N 1
ATOM 767 C CA . PHE A 1 102 ? 6.891 -4.763 10.253 1.00 96.56 102 PHE A CA 1
ATOM 768 C C . PHE A 1 102 ? 5.815 -5.685 10.850 1.00 96.56 102 PHE A C 1
ATOM 770 O O . PHE A 1 102 ? 5.945 -6.907 10.758 1.00 96.56 102 PHE A O 1
ATOM 777 N N . ALA A 1 103 ? 4.737 -5.125 11.410 1.00 97.38 103 ALA A N 1
ATOM 778 C CA . ALA A 1 103 ? 3.614 -5.884 11.959 1.00 97.38 103 ALA A CA 1
ATOM 779 C C . ALA A 1 103 ? 2.940 -6.742 10.879 1.00 97.38 103 ALA A C 1
ATOM 781 O O . ALA A 1 103 ? 2.759 -7.947 11.071 1.00 97.38 103 ALA A O 1
ATOM 782 N N . ALA A 1 104 ? 2.652 -6.151 9.714 1.00 97.50 104 ALA A N 1
ATOM 783 C CA . ALA A 1 104 ? 2.068 -6.852 8.577 1.00 97.50 104 ALA A CA 1
ATOM 784 C C . ALA A 1 104 ? 2.983 -7.981 8.079 1.00 97.50 104 ALA A C 1
ATOM 786 O O . ALA A 1 104 ? 2.548 -9.127 7.966 1.00 97.50 104 ALA A O 1
ATOM 787 N N . PHE A 1 105 ? 4.267 -7.693 7.850 1.00 95.94 105 PHE A N 1
ATOM 788 C CA . PHE A 1 105 ? 5.246 -8.691 7.423 1.00 95.94 105 PHE A CA 1
ATOM 789 C C . PHE A 1 105 ? 5.332 -9.869 8.401 1.00 95.94 105 PHE A C 1
ATOM 791 O O . PHE A 1 105 ? 5.257 -11.026 7.987 1.00 95.94 105 PHE A O 1
ATOM 798 N N . GLN A 1 106 ? 5.444 -9.585 9.700 1.00 95.81 106 GLN A N 1
ATOM 799 C CA . GLN A 1 106 ? 5.626 -10.608 10.726 1.00 95.81 106 GLN A CA 1
ATOM 800 C C . GLN A 1 106 ? 4.360 -11.448 10.959 1.00 95.81 106 GLN A C 1
ATOM 802 O O . GLN A 1 106 ? 4.456 -12.654 11.192 1.00 95.81 106 GLN A O 1
ATOM 807 N N . GLN A 1 107 ? 3.178 -10.828 10.937 1.00 97.44 107 GLN A N 1
ATOM 808 C CA . GLN A 1 107 ? 1.943 -11.478 11.385 1.00 97.44 107 GLN A CA 1
ATOM 809 C C . GLN A 1 107 ? 1.074 -11.976 10.233 1.00 97.44 107 GLN A C 1
ATOM 811 O O . GLN A 1 107 ? 0.518 -13.074 10.340 1.00 97.44 107 GLN A O 1
ATOM 816 N N . LEU A 1 108 ? 0.968 -11.202 9.151 1.00 97.81 108 LEU A N 1
ATOM 817 C CA . LEU A 1 108 ? 0.149 -11.515 7.976 1.00 97.81 108 LEU A CA 1
ATOM 818 C C . LEU A 1 108 ? 0.926 -12.335 6.935 1.00 97.81 108 LEU A C 1
ATOM 820 O O . LEU A 1 108 ? 0.337 -13.136 6.207 1.00 97.81 108 LEU A O 1
ATOM 824 N N . GLY A 1 109 ? 2.254 -12.192 6.916 1.00 97.06 109 GLY A N 1
ATOM 825 C CA . GLY A 1 109 ? 3.162 -12.975 6.083 1.00 97.06 109 GLY A CA 1
ATOM 826 C C . GLY A 1 109 ? 3.177 -12.559 4.610 1.00 97.06 109 GLY A C 1
ATOM 827 O O . GLY A 1 109 ? 2.262 -11.907 4.101 1.00 97.06 109 GLY A O 1
ATOM 828 N N . MET A 1 110 ? 4.232 -12.977 3.914 1.00 96.38 110 MET A N 1
ATOM 829 C CA . MET A 1 110 ? 4.448 -12.684 2.497 1.00 96.38 110 MET A CA 1
ATOM 830 C C . MET A 1 110 ? 3.622 -13.587 1.582 1.00 96.38 110 MET A C 1
ATOM 832 O O . MET A 1 110 ? 3.403 -14.767 1.873 1.00 96.38 110 MET A O 1
ATOM 836 N N . LEU A 1 111 ? 3.229 -13.039 0.435 1.00 94.94 111 LEU A N 1
ATOM 837 C CA . LEU A 1 111 ? 2.787 -13.817 -0.715 1.00 94.94 111 LEU A CA 1
ATOM 838 C C . LEU A 1 111 ? 3.881 -14.811 -1.117 1.00 94.94 111 LEU A C 1
ATOM 840 O O . LEU A 1 111 ? 5.066 -14.479 -1.130 1.00 94.94 111 LEU A O 1
ATOM 844 N N . SER A 1 112 ? 3.477 -16.037 -1.455 1.00 90.81 112 SER A N 1
ATOM 845 C CA . SER A 1 112 ? 4.417 -17.082 -1.869 1.00 90.81 112 SER A CA 1
ATOM 846 C C . SER A 1 112 ? 5.259 -16.614 -3.060 1.00 90.81 112 SER A C 1
ATOM 848 O O . SER A 1 112 ? 4.727 -16.027 -3.996 1.00 90.81 112 SER A O 1
ATOM 850 N N . GLY A 1 113 ? 6.571 -16.842 -3.009 1.00 88.69 113 GLY A N 1
ATOM 851 C CA . GLY A 1 113 ? 7.513 -16.405 -4.044 1.00 88.69 113 GLY A CA 1
ATOM 852 C C . GLY A 1 113 ? 7.957 -14.942 -3.944 1.00 88.69 113 GLY A C 1
ATOM 853 O O . GLY A 1 113 ? 8.988 -14.606 -4.513 1.00 88.69 113 GLY A O 1
ATOM 854 N N . ILE A 1 114 ? 7.265 -14.078 -3.191 1.00 93.75 114 ILE A N 1
ATOM 855 C CA . ILE A 1 114 ? 7.672 -12.676 -3.025 1.00 93.75 114 ILE A CA 1
ATOM 856 C C . ILE A 1 114 ? 8.656 -12.542 -1.863 1.00 93.75 114 ILE A C 1
ATOM 858 O O . ILE A 1 114 ? 8.375 -12.940 -0.732 1.00 93.75 114 ILE A O 1
ATOM 862 N N . SER A 1 115 ? 9.813 -11.942 -2.136 1.00 92.19 115 SER A N 1
ATOM 863 C CA . SER A 1 115 ? 10.930 -11.901 -1.186 1.00 92.19 115 SER A CA 1
ATOM 864 C C . SER A 1 115 ? 10.814 -10.781 -0.153 1.00 92.19 115 SER A C 1
ATOM 866 O O . SER A 1 115 ? 11.188 -10.955 1.014 1.00 92.19 115 SER A O 1
ATOM 868 N N . ARG A 1 116 ? 10.344 -9.606 -0.581 1.00 96.12 116 ARG A N 1
ATOM 869 C CA . ARG A 1 116 ? 10.259 -8.393 0.242 1.00 96.12 116 ARG A CA 1
ATOM 870 C C . ARG A 1 116 ? 9.013 -7.572 -0.091 1.00 96.12 116 ARG A C 1
ATOM 872 O O . ARG A 1 116 ? 8.607 -7.567 -1.254 1.00 96.12 116 ARG A O 1
ATOM 879 N N . PRO A 1 117 ? 8.401 -6.902 0.898 1.00 97.38 117 PRO A N 1
ATOM 880 C CA . PRO A 1 117 ? 7.284 -6.007 0.643 1.00 97.38 117 PRO A CA 1
ATOM 881 C C . PRO A 1 117 ? 7.759 -4.674 0.046 1.00 97.38 117 PRO A C 1
ATOM 883 O O . PRO A 1 117 ? 8.920 -4.293 0.209 1.00 97.38 117 PRO A O 1
ATOM 886 N N . ALA A 1 118 ? 6.839 -3.963 -0.604 1.00 97.81 118 ALA A N 1
ATOM 887 C CA . ALA A 1 118 ? 7.050 -2.613 -1.129 1.00 97.81 118 ALA A CA 1
ATOM 888 C C . ALA A 1 118 ? 5.856 -1.714 -0.795 1.00 97.81 118 ALA A C 1
ATOM 890 O O . ALA A 1 118 ? 4.708 -2.137 -0.912 1.00 97.81 118 ALA A O 1
ATOM 891 N N . ILE A 1 119 ? 6.119 -0.473 -0.404 1.00 96.56 119 ILE A N 1
ATOM 892 C CA . ILE A 1 119 ? 5.113 0.582 -0.306 1.00 96.56 119 ILE A CA 1
ATOM 893 C C . ILE A 1 119 ? 4.913 1.141 -1.711 1.00 96.56 119 ILE A C 1
ATOM 895 O O . ILE A 1 119 ? 5.842 1.698 -2.290 1.00 96.56 119 ILE A O 1
ATOM 899 N N . GLY A 1 120 ? 3.710 0.985 -2.254 1.00 95.81 120 GLY A N 1
ATOM 900 C CA . GLY A 1 120 ? 3.325 1.541 -3.544 1.00 95.81 120 GLY A CA 1
ATOM 901 C C . GLY A 1 120 ? 2.451 2.770 -3.392 1.00 95.81 120 GLY A C 1
ATOM 902 O O . GLY A 1 120 ? 1.435 2.723 -2.697 1.00 95.81 120 GLY A O 1
ATOM 903 N N . VAL A 1 121 ? 2.828 3.852 -4.069 1.00 92.88 121 VAL A N 1
ATOM 904 C CA . VAL A 1 121 ? 2.107 5.132 -4.035 1.00 92.88 121 VAL A CA 1
ATOM 905 C C . VAL A 1 121 ? 1.755 5.562 -5.454 1.00 92.88 121 VAL A C 1
ATOM 907 O O . VAL A 1 121 ? 2.592 5.501 -6.353 1.00 92.88 121 VAL A O 1
ATOM 910 N N . LEU A 1 122 ? 0.516 6.014 -5.658 1.00 91.56 122 LEU A N 1
ATOM 911 C CA . LEU A 1 122 ? 0.084 6.627 -6.913 1.00 91.56 122 LEU A CA 1
ATOM 912 C C . LEU A 1 122 ? 0.452 8.109 -6.913 1.00 91.56 122 LEU A C 1
ATOM 914 O O . LEU A 1 122 ? -0.201 8.932 -6.270 1.00 91.56 122 LEU A O 1
ATOM 918 N N . PHE A 1 123 ? 1.499 8.447 -7.657 1.00 90.12 123 PHE A N 1
ATOM 919 C CA . PHE A 1 123 ? 1.876 9.829 -7.903 1.00 90.12 123 PHE A CA 1
ATOM 920 C C . PHE A 1 123 ? 0.994 10.406 -9.015 1.00 90.12 123 PHE A C 1
ATOM 922 O O . PHE A 1 123 ? 0.750 9.720 -10.013 1.00 90.12 123 PHE A O 1
ATOM 929 N N . PRO A 1 124 ? 0.527 11.663 -8.899 1.00 86.81 124 PRO A N 1
ATOM 930 C CA . PRO A 1 124 ? -0.074 12.346 -10.036 1.00 86.81 124 PRO A CA 1
ATOM 931 C C . PRO A 1 124 ? 0.954 12.467 -11.168 1.00 86.81 124 PRO A C 1
ATOM 933 O O . PRO A 1 124 ? 2.144 12.644 -10.921 1.00 86.81 124 PRO A O 1
ATOM 936 N N . SER A 1 125 ? 0.506 12.381 -12.415 1.00 89.88 125 SER A N 1
ATOM 937 C CA . SER A 1 125 ? 1.354 12.566 -13.590 1.00 89.88 125 SER A CA 1
ATOM 938 C C . SER A 1 125 ? 0.568 13.199 -14.738 1.00 89.88 125 SER A C 1
ATOM 940 O O . SER A 1 125 ? -0.664 13.228 -14.741 1.00 89.88 125 SER A O 1
ATOM 942 N N . ALA A 1 126 ? 1.276 13.691 -15.752 1.00 89.69 126 ALA A N 1
ATOM 943 C CA . ALA A 1 126 ? 0.682 14.259 -16.961 1.00 89.69 126 ALA A CA 1
ATOM 944 C C . ALA A 1 126 ? -0.192 13.253 -17.736 1.00 89.69 126 ALA A C 1
ATOM 946 O O . ALA A 1 126 ? -0.989 13.655 -18.580 1.00 89.69 126 ALA A O 1
ATOM 947 N N . ARG A 1 127 ? -0.064 11.950 -17.444 1.00 87.56 127 ARG A N 1
ATOM 948 C CA . ARG A 1 127 ? -0.861 10.862 -18.033 1.00 87.56 127 ARG A CA 1
ATOM 949 C C . ARG A 1 127 ? -1.847 10.242 -17.036 1.00 87.56 127 ARG A C 1
ATOM 951 O O . ARG A 1 127 ? -2.217 9.078 -17.167 1.00 87.56 127 ARG A O 1
ATOM 958 N N . GLY A 1 128 ? -2.261 11.013 -16.032 1.00 87.56 128 GLY A N 1
ATOM 959 C CA . GLY A 1 128 ? -3.109 10.555 -14.937 1.00 87.56 128 GLY A CA 1
ATOM 960 C C . GLY A 1 128 ? -2.263 10.250 -13.711 1.00 87.56 128 GLY A C 1
ATOM 961 O O . GLY A 1 128 ? -2.003 11.149 -12.907 1.00 87.56 128 GLY A O 1
ATOM 962 N N . HIS A 1 129 ? -1.835 8.995 -13.560 1.00 89.31 129 HIS A N 1
ATOM 963 C CA . HIS A 1 129 ? -1.051 8.553 -12.407 1.00 89.31 129 HIS A CA 1
ATOM 964 C C . HIS A 1 129 ? 0.101 7.642 -12.815 1.00 89.31 129 HIS A C 1
ATOM 966 O O . HIS A 1 129 ? 0.013 6.918 -13.805 1.00 89.31 129 HIS A O 1
ATOM 972 N 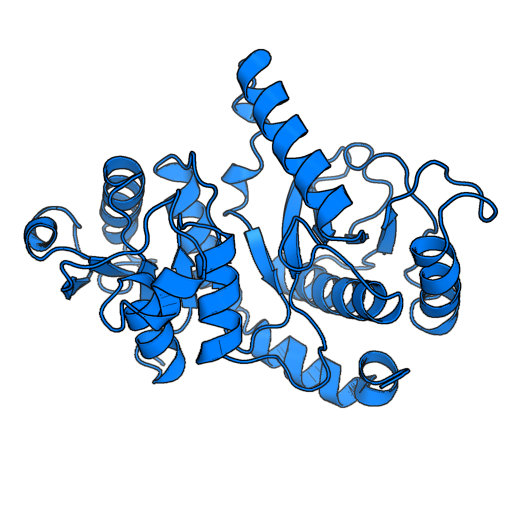N . THR A 1 130 ? 1.147 7.651 -11.997 1.00 94.62 130 THR A N 1
ATOM 973 C CA . THR A 1 130 ? 2.257 6.703 -12.063 1.00 94.62 130 THR A CA 1
ATOM 974 C C . THR A 1 130 ? 2.402 6.032 -10.701 1.00 94.62 130 THR A C 1
ATOM 976 O O . THR A 1 130 ? 2.543 6.706 -9.680 1.00 94.62 130 THR A O 1
ATOM 979 N N . LEU A 1 131 ? 2.347 4.701 -10.674 1.00 96.38 131 LEU A N 1
ATOM 980 C CA . LEU A 1 131 ? 2.592 3.903 -9.478 1.00 96.38 131 LEU A CA 1
ATOM 981 C C . LEU A 1 131 ? 4.098 3.804 -9.236 1.00 96.38 131 LEU A C 1
ATOM 983 O O . LEU A 1 131 ? 4.824 3.284 -10.079 1.00 96.38 131 LEU A O 1
ATOM 987 N N . VAL A 1 132 ? 4.565 4.265 -8.079 1.00 97.38 132 VAL A N 1
ATOM 988 C CA . VAL A 1 132 ? 5.980 4.185 -7.691 1.00 97.38 132 VAL A CA 1
ATOM 989 C C . VAL A 1 132 ? 6.165 3.136 -6.599 1.00 97.38 132 VAL 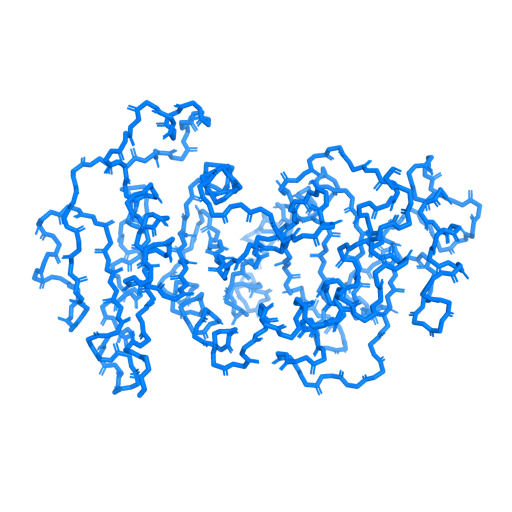A C 1
ATOM 991 O O . VAL A 1 132 ? 5.415 3.132 -5.624 1.00 97.38 132 VAL A O 1
ATOM 994 N N . LEU A 1 133 ? 7.146 2.245 -6.778 1.00 98.19 133 LEU A N 1
ATOM 995 C CA . LEU A 1 133 ? 7.447 1.099 -5.907 1.00 98.19 133 LEU A CA 1
ATOM 996 C C . LEU A 1 133 ? 8.969 0.882 -5.798 1.00 98.19 133 LEU A C 1
ATOM 998 O O . LEU A 1 133 ? 9.608 0.555 -6.777 1.00 98.19 133 LEU A O 1
ATOM 1002 N N . ASP A 1 134 ? 9.654 0.955 -4.674 1.00 98.00 134 ASP A N 1
ATOM 1003 C CA . ASP A 1 134 ? 9.204 1.031 -3.296 1.00 98.00 134 ASP A CA 1
ATOM 1004 C C . ASP A 1 134 ? 9.392 2.440 -2.718 1.00 98.00 134 ASP A C 1
ATOM 1006 O O . ASP A 1 134 ? 10.420 3.075 -2.916 1.00 98.00 134 ASP A O 1
ATOM 1010 N N . CYS A 1 135 ? 8.416 2.910 -1.946 1.00 95.25 135 CYS A N 1
ATOM 1011 C CA . CYS A 1 135 ? 8.453 4.191 -1.247 1.00 95.25 135 CYS A CA 1
ATOM 1012 C C . CYS A 1 135 ? 8.886 4.102 0.228 1.00 95.25 135 CYS A C 1
ATOM 1014 O O . CYS A 1 135 ? 8.718 5.071 0.968 1.00 95.25 135 CYS A O 1
ATOM 1016 N N . GLY A 1 136 ? 9.446 2.974 0.678 1.00 93.50 136 GLY A N 1
ATOM 1017 C CA . GLY A 1 136 ? 10.154 2.906 1.961 1.00 93.50 136 GLY A CA 1
ATOM 1018 C C . GLY A 1 136 ? 9.892 1.679 2.832 1.00 93.50 136 GLY A C 1
ATOM 1019 O O . GLY A 1 136 ? 10.179 1.742 4.028 1.00 93.50 136 GLY A O 1
ATOM 1020 N N . ALA A 1 137 ? 9.360 0.576 2.295 1.00 95.56 137 ALA A N 1
ATOM 1021 C CA . ALA A 1 137 ? 9.272 -0.684 3.046 1.00 95.56 137 ALA A CA 1
ATOM 1022 C C . ALA A 1 137 ? 10.631 -1.393 3.164 1.00 95.56 137 ALA A C 1
ATOM 1024 O O . ALA A 1 137 ? 10.940 -1.973 4.204 1.00 95.56 137 ALA A O 1
ATOM 1025 N N . THR A 1 138 ? 11.430 -1.360 2.101 1.00 96.19 138 THR A N 1
ATOM 1026 C CA . THR A 1 138 ? 12.681 -2.095 1.930 1.00 96.19 138 THR A CA 1
ATOM 1027 C C . THR A 1 138 ? 13.773 -1.130 1.475 1.00 96.19 138 THR A C 1
ATOM 1029 O O . THR A 1 138 ? 13.899 -0.822 0.294 1.00 96.19 138 THR A O 1
ATOM 1032 N N . VAL A 1 139 ? 14.585 -0.671 2.433 1.00 93.44 139 VAL A N 1
ATOM 1033 C CA . VAL A 1 139 ? 15.663 0.311 2.206 1.00 93.44 139 VAL A CA 1
ATOM 1034 C C . VAL A 1 139 ? 16.656 -0.178 1.149 1.00 93.44 139 VAL A C 1
ATOM 1036 O O . VAL A 1 139 ? 16.838 0.489 0.138 1.00 93.44 139 VAL A O 1
ATOM 1039 N N . ASP A 1 140 ? 17.243 -1.359 1.354 1.00 94.31 140 ASP A N 1
ATOM 1040 C CA . ASP A 1 140 ? 18.213 -1.952 0.434 1.00 94.31 140 ASP A CA 1
ATOM 1041 C C . ASP A 1 140 ? 17.551 -3.034 -0.422 1.00 94.31 140 ASP A C 1
ATOM 1043 O O . ASP A 1 140 ? 17.233 -4.134 0.052 1.00 94.31 140 ASP A O 1
ATOM 1047 N N . ALA A 1 141 ? 17.343 -2.728 -1.701 1.00 97.06 141 ALA A N 1
ATOM 1048 C CA . ALA A 1 141 ? 16.732 -3.656 -2.640 1.00 97.06 141 ALA A CA 1
ATOM 1049 C C . ALA A 1 141 ? 17.766 -4.510 -3.390 1.00 97.06 141 ALA A C 1
ATOM 1051 O O . ALA A 1 141 ? 18.914 -4.120 -3.602 1.00 97.06 141 ALA A O 1
ATOM 1052 N N . LYS A 1 142 ? 17.325 -5.688 -3.839 1.00 97.38 142 LYS A N 1
ATOM 1053 C CA . LYS A 1 142 ? 18.029 -6.516 -4.827 1.00 97.38 142 LYS A CA 1
ATOM 1054 C C . LYS A 1 142 ? 17.344 -6.383 -6.193 1.00 97.38 142 LYS A C 1
ATOM 1056 O O . LYS A 1 142 ? 16.138 -6.133 -6.216 1.00 97.38 142 LYS A O 1
ATOM 1061 N N . PRO A 1 143 ? 18.052 -6.630 -7.311 1.00 97.31 143 PRO A N 1
ATOM 1062 C CA . PRO A 1 143 ? 17.479 -6.568 -8.660 1.00 97.31 143 PRO A CA 1
ATOM 1063 C C . PRO A 1 143 ? 16.166 -7.346 -8.820 1.00 97.31 143 PRO A C 1
ATOM 1065 O O . PRO A 1 143 ? 15.179 -6.812 -9.322 1.00 97.31 143 PRO A O 1
ATOM 1068 N N . VAL A 1 144 ? 16.122 -8.576 -8.301 1.00 95.44 144 VAL A N 1
ATOM 1069 C CA . VAL A 1 144 ? 14.924 -9.429 -8.337 1.00 95.44 144 VAL A CA 1
ATOM 1070 C C . VAL A 1 144 ? 13.733 -8.824 -7.582 1.00 95.44 144 VAL A C 1
ATOM 1072 O O . VAL A 1 144 ? 12.590 -9.033 -7.977 1.00 95.44 144 VAL A O 1
ATOM 1075 N N . PHE A 1 145 ? 13.960 -8.022 -6.535 1.00 96.94 145 PHE A N 1
ATOM 1076 C CA . PHE A 1 145 ? 12.862 -7.381 -5.802 1.00 96.94 145 PHE A CA 1
ATOM 1077 C C . PHE A 1 145 ? 12.174 -6.328 -6.669 1.00 96.94 145 PHE A C 1
ATOM 1079 O O . PHE A 1 145 ? 10.950 -6.311 -6.727 1.00 96.94 145 PHE A O 1
ATOM 1086 N N . LEU A 1 146 ? 12.946 -5.519 -7.405 1.00 98.19 146 LEU A N 1
ATOM 1087 C CA . LEU A 1 146 ? 12.404 -4.530 -8.342 1.00 98.19 146 LEU A CA 1
ATOM 1088 C C . LEU A 1 146 ? 11.527 -5.208 -9.401 1.00 98.19 146 LEU A C 1
ATOM 1090 O O . LEU A 1 146 ? 10.429 -4.726 -9.675 1.00 98.19 146 LEU A O 1
ATOM 1094 N N . LEU A 1 147 ? 11.972 -6.348 -9.946 1.00 96.94 147 LEU A N 1
ATOM 1095 C CA . LEU A 1 147 ? 11.187 -7.130 -10.907 1.00 96.94 147 LEU A CA 1
ATOM 1096 C C . LEU A 1 147 ? 9.880 -7.630 -10.278 1.00 96.94 147 LEU A C 1
ATOM 1098 O O . LEU A 1 147 ? 8.804 -7.407 -10.832 1.00 96.94 147 LEU A O 1
ATOM 1102 N N . GLN A 1 148 ? 9.959 -8.259 -9.101 1.00 96.25 148 GLN A N 1
ATOM 1103 C CA . GLN A 1 148 ? 8.780 -8.757 -8.388 1.00 96.25 148 GLN A CA 1
ATOM 1104 C C . GLN A 1 148 ? 7.780 -7.630 -8.097 1.00 96.25 148 GLN A C 1
ATOM 1106 O O . GLN A 1 148 ? 6.582 -7.797 -8.320 1.00 96.25 148 GLN A O 1
ATOM 1111 N N . TRP A 1 149 ? 8.249 -6.469 -7.637 1.00 97.75 149 TRP A N 1
ATOM 1112 C CA . TRP A 1 149 ? 7.392 -5.319 -7.352 1.00 97.75 149 TRP A CA 1
ATOM 1113 C C . TRP A 1 149 ? 6.756 -4.744 -8.613 1.00 97.75 149 TRP A C 1
ATOM 1115 O O . TRP A 1 149 ? 5.562 -4.462 -8.593 1.00 97.75 149 TRP A O 1
ATOM 1125 N N . ALA A 1 150 ? 7.497 -4.646 -9.720 1.00 97.75 150 ALA A N 1
ATOM 1126 C CA . ALA A 1 150 ? 6.940 -4.238 -11.006 1.00 97.75 150 ALA A CA 1
ATOM 1127 C C . ALA A 1 150 ? 5.792 -5.155 -11.450 1.00 97.75 150 ALA A C 1
ATOM 1129 O O . ALA A 1 150 ? 4.731 -4.672 -11.839 1.00 97.75 150 ALA A O 1
ATOM 1130 N N . MET A 1 151 ? 5.963 -6.474 -11.332 1.00 95.00 151 MET A N 1
ATOM 1131 C CA . MET A 1 151 ? 4.915 -7.437 -11.680 1.00 95.00 151 MET A CA 1
ATOM 1132 C C . MET A 1 151 ? 3.690 -7.329 -10.768 1.00 95.00 151 MET A C 1
ATOM 1134 O O . MET A 1 151 ? 2.556 -7.353 -11.245 1.00 95.00 151 MET A O 1
ATOM 1138 N N . LEU A 1 152 ? 3.898 -7.185 -9.455 1.00 95.88 152 LEU A N 1
ATOM 1139 C CA . LEU A 1 152 ? 2.805 -6.969 -8.505 1.00 95.88 152 LEU A CA 1
ATOM 1140 C C . LEU A 1 152 ? 2.054 -5.662 -8.801 1.00 95.88 152 LEU A C 1
ATOM 1142 O O . LEU A 1 152 ? 0.822 -5.639 -8.789 1.00 95.88 152 LEU A O 1
ATOM 1146 N N . GLY A 1 153 ? 2.793 -4.595 -9.110 1.00 96.38 153 GLY A N 1
ATOM 1147 C CA . GLY A 1 153 ? 2.245 -3.316 -9.541 1.00 96.38 153 GLY A CA 1
ATOM 1148 C C . GLY A 1 153 ? 1.435 -3.449 -10.827 1.00 96.38 153 GLY A C 1
ATOM 1149 O O . GLY A 1 153 ? 0.342 -2.899 -10.904 1.00 96.38 153 GLY A O 1
ATOM 1150 N N . LYS A 1 154 ? 1.910 -4.232 -11.805 1.00 95.25 154 LYS A N 1
ATOM 1151 C CA . LYS A 1 154 ? 1.218 -4.458 -13.082 1.00 95.25 154 LYS A CA 1
ATOM 1152 C C . LYS A 1 154 ? -0.166 -5.048 -12.853 1.00 95.25 154 LYS A C 1
ATOM 1154 O O . LYS A 1 154 ? -1.154 -4.496 -13.325 1.00 95.25 154 LYS A O 1
ATOM 1159 N N . ILE A 1 155 ? -0.245 -6.091 -12.026 1.00 92.94 155 ILE A N 1
ATOM 1160 C CA . ILE A 1 155 ? -1.517 -6.722 -11.658 1.00 92.94 155 ILE A CA 1
ATOM 1161 C C . ILE A 1 155 ? -2.438 -5.709 -10.973 1.00 92.94 155 ILE A C 1
ATOM 1163 O O . ILE A 1 155 ? -3.633 -5.675 -11.252 1.00 92.94 155 ILE A O 1
ATOM 1167 N N . PHE A 1 156 ? -1.910 -4.865 -10.086 1.00 93.38 156 PHE A N 1
ATOM 1168 C CA . PHE A 1 156 ? -2.705 -3.813 -9.457 1.00 93.38 156 PHE A CA 1
ATOM 1169 C C . PHE A 1 156 ? -3.227 -2.790 -10.476 1.00 93.38 156 PHE A C 1
ATOM 1171 O O . PHE A 1 156 ? -4.414 -2.481 -10.449 1.00 93.38 156 PHE A O 1
ATOM 1178 N N . MET A 1 157 ? -2.396 -2.304 -11.401 1.00 93.25 157 MET A N 1
ATOM 1179 C CA . MET A 1 157 ? -2.816 -1.343 -12.429 1.00 93.25 157 MET A CA 1
ATOM 1180 C C . MET A 1 157 ? -3.904 -1.932 -13.341 1.00 93.25 157 MET A C 1
ATOM 1182 O O . MET A 1 157 ? -4.917 -1.281 -13.581 1.00 93.25 157 MET A O 1
ATOM 1186 N N . GLU A 1 158 ? -3.746 -3.186 -13.770 1.00 92.38 158 GLU A N 1
ATOM 1187 C CA . GLU A 1 158 ? -4.722 -3.893 -14.612 1.00 92.38 158 GLU A CA 1
ATOM 1188 C C . GLU A 1 158 ? -6.044 -4.168 -13.881 1.00 92.38 158 GLU A C 1
ATOM 1190 O O . GLU A 1 158 ? -7.112 -4.137 -14.483 1.00 92.38 158 GLU A O 1
ATOM 1195 N N . THR A 1 159 ? -5.995 -4.477 -12.582 1.00 89.19 159 THR A N 1
ATOM 1196 C CA . THR A 1 159 ? -7.181 -4.946 -11.843 1.00 89.19 159 THR A CA 1
ATOM 1197 C C . THR A 1 159 ? -7.911 -3.849 -11.089 1.00 89.19 159 THR A C 1
ATOM 1199 O O . THR A 1 159 ? -9.133 -3.913 -10.991 1.00 89.19 159 THR A O 1
ATOM 1202 N N . VAL A 1 160 ? -7.174 -2.881 -10.543 1.00 88.12 160 VAL A N 1
ATOM 1203 C CA . VAL A 1 160 ? -7.714 -1.814 -9.694 1.00 88.12 160 VAL A CA 1
ATOM 1204 C C . VAL A 1 160 ? -7.961 -0.538 -10.457 1.00 88.12 160 VAL A C 1
ATOM 1206 O O . VAL A 1 160 ? -8.970 0.125 -10.215 1.00 88.12 160 VAL A O 1
ATOM 1209 N N . LEU A 1 161 ? -7.047 -0.197 -11.362 1.00 88.25 161 LEU A N 1
ATOM 1210 C CA . LEU A 1 161 ? -7.191 0.971 -12.224 1.00 88.25 161 LEU A CA 1
ATOM 1211 C C . LEU A 1 161 ? -7.729 0.615 -13.611 1.00 88.25 161 LEU A C 1
ATOM 1213 O O . LEU A 1 161 ? -7.879 1.520 -14.424 1.00 88.25 161 LEU A O 1
ATOM 1217 N N . GLU A 1 162 ? -8.016 -0.670 -13.861 1.00 90.69 162 GLU A N 1
ATOM 1218 C CA . GLU A 1 162 ? -8.584 -1.174 -15.121 1.00 90.69 162 GLU A CA 1
ATOM 1219 C C . GLU A 1 162 ? -7.790 -0.692 -16.345 1.00 90.69 162 GLU A C 1
ATOM 1221 O O . GLU A 1 162 ? -8.340 -0.402 -17.406 1.00 90.69 162 GLU A O 1
ATOM 1226 N N . LYS A 1 163 ? -6.467 -0.565 -16.174 1.00 92.00 163 LYS A N 1
ATOM 1227 C CA . LYS A 1 163 ? -5.573 -0.056 -17.205 1.00 92.00 163 LYS A CA 1
ATOM 1228 C C . LYS A 1 163 ? -5.071 -1.191 -18.088 1.00 92.00 163 LYS A C 1
ATOM 1230 O O . LYS A 1 163 ? -4.441 -2.128 -17.603 1.00 92.00 163 LYS A O 1
ATOM 1235 N N . GLU A 1 164 ? -5.310 -1.061 -19.385 1.00 90.69 164 GLU A N 1
ATOM 1236 C CA . GLU A 1 164 ? -4.723 -1.916 -20.418 1.00 90.69 164 GLU A CA 1
ATOM 1237 C C . GLU A 1 164 ? -3.311 -1.425 -20.794 1.00 90.69 164 GLU A C 1
ATOM 1239 O O . GLU A 1 164 ? -2.967 -0.266 -20.550 1.00 90.69 164 GLU A O 1
ATOM 1244 N N . ASP A 1 165 ? -2.489 -2.314 -21.363 1.00 91.94 165 ASP A N 1
ATOM 1245 C CA . ASP A 1 165 ? -1.134 -2.018 -21.863 1.00 91.94 165 ASP A CA 1
ATOM 1246 C C . ASP A 1 165 ? -0.220 -1.283 -20.860 1.00 91.94 165 ASP A C 1
ATOM 1248 O O . ASP A 1 165 ? 0.408 -0.267 -21.160 1.00 91.94 165 ASP A O 1
ATOM 1252 N N . VAL A 1 166 ? -0.139 -1.818 -19.637 1.00 96.62 166 VAL A N 1
ATOM 1253 C CA . VAL A 1 166 ? 0.629 -1.224 -18.534 1.00 96.62 166 VAL A CA 1
ATOM 1254 C C . VAL A 1 166 ? 2.134 -1.235 -18.819 1.00 96.62 166 VAL A C 1
ATOM 1256 O O . VAL A 1 166 ? 2.763 -2.292 -18.894 1.00 96.62 166 VAL A O 1
ATOM 1259 N N . SER A 1 167 ? 2.718 -0.041 -18.891 1.00 98.00 167 SER A N 1
ATOM 1260 C CA . SER A 1 167 ? 4.154 0.181 -19.078 1.00 98.00 167 SER A CA 1
ATOM 1261 C C . SER A 1 167 ? 4.930 0.223 -17.757 1.00 98.00 167 SER A C 1
ATOM 1263 O O . SER A 1 167 ? 4.455 0.731 -16.739 1.00 98.00 167 SER A O 1
ATOM 1265 N N . VAL A 1 168 ? 6.164 -0.280 -17.773 1.00 98.44 168 VAL A N 1
ATOM 1266 C CA . VAL A 1 168 ? 7.023 -0.395 -16.589 1.00 98.44 168 VAL A CA 1
ATOM 1267 C C . VAL A 1 168 ? 8.392 0.223 -16.863 1.00 98.44 168 VAL A C 1
ATOM 1269 O O . VAL A 1 168 ? 9.033 -0.084 -17.862 1.00 98.44 168 VAL A O 1
ATOM 1272 N N . GLY A 1 169 ? 8.882 1.059 -15.954 1.00 98.38 169 GLY A N 1
ATOM 1273 C CA . GLY A 1 169 ? 10.225 1.631 -15.995 1.00 98.38 169 GLY A CA 1
ATOM 1274 C C . GLY A 1 169 ? 10.971 1.476 -14.672 1.00 98.38 169 GLY A C 1
ATOM 1275 O O . GLY A 1 169 ? 10.388 1.182 -13.629 1.00 98.38 169 GLY A O 1
ATOM 1276 N N . ILE A 1 170 ? 12.282 1.702 -14.716 1.00 98.69 170 ILE A N 1
ATOM 1277 C CA . ILE A 1 170 ? 13.135 1.787 -13.521 1.00 98.69 170 ILE A CA 1
ATOM 1278 C C . ILE A 1 170 ? 13.529 3.254 -13.338 1.00 98.69 170 ILE A C 1
ATOM 1280 O O . ILE A 1 170 ? 14.051 3.872 -14.271 1.00 98.69 170 ILE A O 1
ATOM 1284 N N . LEU A 1 171 ? 13.287 3.814 -12.152 1.00 98.06 171 LEU A N 1
ATOM 1285 C CA . LEU A 1 171 ? 13.748 5.163 -11.825 1.00 98.06 171 LEU A CA 1
ATOM 1286 C C . LEU A 1 171 ? 15.271 5.205 -11.813 1.00 98.06 171 LEU A C 1
ATOM 1288 O O . LEU A 1 171 ? 15.930 4.337 -11.235 1.00 98.06 171 LEU A O 1
ATOM 1292 N N . ASN A 1 172 ? 15.833 6.217 -12.463 1.00 97.69 172 ASN A N 1
ATOM 1293 C CA . ASN A 1 172 ? 17.273 6.319 -12.625 1.00 97.69 172 ASN A CA 1
ATOM 1294 C C . ASN A 1 172 ? 17.738 7.771 -12.778 1.00 97.69 172 ASN A C 1
ATOM 1296 O O . ASN A 1 172 ? 16.940 8.682 -12.968 1.00 97.69 172 ASN A O 1
ATOM 1300 N N . ASN A 1 173 ? 19.053 7.979 -12.723 1.00 95.56 173 ASN A N 1
ATOM 1301 C CA . ASN A 1 173 ? 19.700 9.287 -12.868 1.00 95.56 173 ASN A CA 1
ATOM 1302 C C . ASN A 1 173 ? 20.043 9.657 -14.327 1.00 95.56 173 ASN A C 1
ATOM 1304 O O . ASN A 1 173 ? 20.998 10.398 -14.569 1.00 95.56 173 ASN A O 1
ATOM 1308 N N . GLY A 1 174 ? 19.341 9.054 -15.282 1.00 94.94 174 GLY A N 1
ATOM 1309 C CA . GLY A 1 174 ? 19.535 9.221 -16.719 1.00 94.94 174 GLY A CA 1
ATOM 1310 C C . GLY A 1 174 ? 18.723 8.189 -17.496 1.00 94.94 174 GLY A C 1
ATOM 1311 O O . GLY A 1 174 ? 18.450 7.097 -16.989 1.00 94.94 174 GLY A O 1
ATOM 1312 N N . THR A 1 175 ? 18.337 8.524 -18.723 1.00 94.75 175 THR A N 1
ATOM 1313 C CA . THR A 1 175 ? 17.562 7.632 -19.605 1.00 94.75 175 THR A CA 1
ATOM 1314 C C . THR A 1 175 ? 18.442 6.654 -20.389 1.00 94.75 175 THR A C 1
ATOM 1316 O O . THR A 1 175 ? 17.964 5.620 -20.860 1.00 94.75 175 THR A O 1
ATOM 1319 N N . GLU A 1 176 ? 19.742 6.928 -20.505 1.00 96.00 176 GLU A N 1
ATOM 1320 C CA . GLU A 1 176 ? 20.686 6.101 -21.251 1.00 96.00 176 GLU A CA 1
ATOM 1321 C C . GLU A 1 176 ? 20.964 4.768 -20.537 1.00 96.00 176 GLU A C 1
ATOM 1323 O O . GLU A 1 176 ? 21.179 4.718 -19.326 1.00 96.00 176 GLU A O 1
ATOM 1328 N N . SER A 1 177 ? 21.059 3.666 -21.290 1.00 92.19 177 SER A N 1
ATOM 1329 C CA . SER A 1 177 ? 21.259 2.316 -20.728 1.00 92.19 177 SER A CA 1
ATOM 1330 C C . SER A 1 177 ? 22.561 2.148 -19.930 1.00 92.19 177 SER A C 1
ATOM 1332 O O . SER A 1 177 ? 22.665 1.251 -19.094 1.00 92.19 177 SER A O 1
ATOM 1334 N N . THR A 1 178 ? 23.546 3.023 -20.146 1.00 93.25 178 THR A N 1
ATOM 1335 C CA . THR A 1 178 ? 24.839 3.031 -19.446 1.00 93.25 178 THR A CA 1
ATOM 1336 C C . THR A 1 178 ? 24.793 3.712 -18.072 1.00 93.25 178 THR A C 1
ATOM 1338 O O . THR A 1 178 ? 25.728 3.542 -17.276 1.00 93.25 178 THR A O 1
ATOM 1341 N N . LYS A 1 179 ? 23.726 4.464 -17.766 1.00 95.19 179 LYS A N 1
ATOM 1342 C CA . LYS A 1 179 ? 23.531 5.191 -16.501 1.00 95.19 179 LYS A CA 1
ATOM 1343 C C . LYS A 1 179 ? 23.025 4.279 -15.384 1.00 95.19 179 LYS A C 1
ATOM 1345 O O . LYS A 1 179 ? 22.679 3.117 -15.599 1.00 95.19 179 LYS A O 1
ATOM 1350 N N . GLY A 1 180 ? 23.027 4.809 -14.167 1.00 95.44 180 GLY A N 1
ATOM 1351 C CA . GLY A 1 180 ? 22.631 4.087 -12.969 1.00 95.44 180 GLY A CA 1
ATOM 1352 C C . GLY A 1 180 ? 23.748 3.350 -12.241 1.00 95.44 180 GLY A C 1
ATOM 1353 O O . GLY A 1 180 ? 24.901 3.259 -12.685 1.00 95.44 180 GLY A O 1
ATOM 1354 N N . ASN A 1 181 ? 23.371 2.850 -11.070 1.00 96.81 181 ASN A N 1
ATOM 1355 C CA . ASN A 1 181 ? 24.230 2.098 -10.169 1.00 96.81 181 ASN A CA 1
ATOM 1356 C C . ASN A 1 181 ? 24.159 0.592 -10.485 1.00 96.81 181 ASN A C 1
ATOM 1358 O O . ASN A 1 181 ? 23.534 0.166 -11.457 1.00 96.81 181 ASN A O 1
ATOM 1362 N N . LYS A 1 182 ? 24.829 -0.225 -9.665 1.00 97.56 182 LYS A N 1
ATOM 1363 C CA . LYS A 1 182 ? 24.823 -1.685 -9.817 1.00 97.56 182 LYS A CA 1
ATOM 1364 C C . LYS A 1 182 ? 23.399 -2.260 -9.790 1.00 97.56 182 LYS A C 1
ATOM 1366 O O . LYS A 1 182 ? 23.059 -3.042 -10.667 1.00 97.56 182 LYS A O 1
ATOM 1371 N N . LEU A 1 183 ? 22.570 -1.821 -8.838 1.00 97.94 183 LEU A N 1
ATOM 1372 C CA . LEU A 1 183 ? 21.193 -2.291 -8.674 1.00 97.94 183 LEU A CA 1
ATOM 1373 C C . LEU A 1 183 ? 20.353 -2.055 -9.935 1.00 97.94 183 LEU A C 1
ATOM 1375 O O . LEU A 1 183 ? 19.743 -2.997 -10.433 1.00 97.94 183 LEU A O 1
ATOM 1379 N N . THR A 1 184 ? 20.320 -0.827 -10.462 1.00 97.81 184 THR A N 1
ATOM 1380 C CA . THR A 1 184 ? 19.461 -0.504 -11.613 1.00 97.81 184 THR A CA 1
ATOM 1381 C C . THR A 1 184 ? 19.951 -1.157 -12.902 1.00 97.81 184 THR A C 1
ATOM 1383 O O . THR A 1 184 ? 19.130 -1.621 -13.691 1.00 97.81 184 THR A O 1
ATOM 1386 N N . LYS A 1 185 ? 21.273 -1.286 -13.079 1.00 97.69 185 LYS A N 1
ATOM 1387 C CA . LYS A 1 185 ? 21.881 -2.005 -14.210 1.00 97.69 185 LYS A CA 1
ATOM 1388 C C . LYS A 1 185 ? 21.582 -3.497 -14.184 1.00 97.69 185 LYS A C 1
ATOM 1390 O O . LYS A 1 185 ? 21.206 -4.050 -15.209 1.00 97.69 185 LYS A O 1
ATOM 1395 N N . GLU A 1 186 ? 21.714 -4.140 -13.029 1.00 97.44 186 GLU A N 1
ATOM 1396 C CA . GLU A 1 186 ? 21.380 -5.559 -12.880 1.00 97.44 186 GLU A CA 1
ATOM 1397 C C . GLU A 1 186 ? 19.873 -5.800 -13.036 1.00 97.44 186 GLU A C 1
ATOM 1399 O O . GLU A 1 186 ? 19.466 -6.716 -13.747 1.00 97.44 186 GLU A O 1
ATOM 1404 N N . ALA A 1 187 ? 19.037 -4.932 -12.454 1.00 97.38 187 ALA A N 1
ATOM 1405 C CA . ALA A 1 187 ? 17.586 -5.008 -12.611 1.00 97.38 187 ALA A CA 1
ATOM 1406 C C . ALA A 1 187 ? 17.168 -4.854 -14.077 1.00 97.38 187 ALA A C 1
ATOM 1408 O O . ALA A 1 187 ? 16.299 -5.586 -14.539 1.00 97.38 187 ALA A O 1
ATOM 1409 N N . ARG A 1 188 ? 17.816 -3.966 -14.841 1.00 97.62 188 ARG A N 1
ATOM 1410 C CA . ARG A 1 188 ? 17.529 -3.789 -16.268 1.00 97.62 188 ARG A CA 1
ATOM 1411 C C . ARG A 1 188 ? 17.608 -5.103 -17.046 1.00 97.62 188 ARG A C 1
ATOM 1413 O O . ARG A 1 188 ? 16.691 -5.379 -17.811 1.00 97.62 188 ARG A O 1
ATOM 1420 N N . PHE A 1 189 ? 18.647 -5.915 -16.831 1.00 96.06 189 PHE A N 1
ATOM 1421 C CA . PHE A 1 189 ? 18.776 -7.203 -17.523 1.00 96.06 189 PHE A CA 1
ATOM 1422 C C . PHE A 1 189 ? 17.592 -8.127 -17.227 1.00 96.06 189 PHE A C 1
ATOM 1424 O O . PHE A 1 189 ? 17.047 -8.738 -18.141 1.00 96.06 189 PHE A O 1
ATOM 1431 N N . LEU A 1 190 ? 17.140 -8.177 -15.972 1.00 95.75 190 LEU A N 1
ATOM 1432 C CA . LEU A 1 190 ? 15.967 -8.964 -15.594 1.00 95.75 190 LEU A CA 1
ATOM 1433 C C . LEU A 1 190 ? 14.688 -8.447 -16.270 1.00 95.75 190 LEU A C 1
ATOM 1435 O O . LEU A 1 190 ? 13.861 -9.235 -16.721 1.00 95.75 190 LEU A O 1
ATOM 1439 N N . PHE A 1 191 ? 14.520 -7.130 -16.387 1.00 96.88 191 PHE A N 1
ATOM 1440 C CA . PHE A 1 191 ? 13.345 -6.540 -17.035 1.00 96.88 191 PHE A CA 1
ATOM 1441 C C . PHE A 1 191 ? 13.353 -6.798 -18.544 1.00 96.88 191 PHE A C 1
ATOM 1443 O O . PHE A 1 191 ? 12.326 -7.170 -19.101 1.00 96.88 191 PHE A O 1
ATOM 1450 N N . GLU A 1 192 ? 14.510 -6.686 -19.197 1.00 95.94 192 GLU A N 1
ATOM 1451 C CA . GLU A 1 192 ? 14.684 -7.034 -20.614 1.00 95.94 192 GLU A CA 1
ATOM 1452 C C . GLU A 1 192 ? 14.481 -8.531 -20.889 1.00 95.94 192 GLU A C 1
ATOM 1454 O O . GLU A 1 192 ? 14.144 -8.906 -22.007 1.00 95.94 192 GLU A O 1
ATOM 1459 N N . GLN A 1 193 ? 14.666 -9.395 -19.891 1.00 94.00 193 GLN A N 1
ATOM 1460 C CA . GLN A 1 193 ? 14.408 -10.829 -20.018 1.00 94.00 193 GLN A CA 1
ATOM 1461 C C . GLN A 1 193 ? 12.935 -11.179 -19.786 1.00 94.00 193 GLN A C 1
ATOM 1463 O O . GLN A 1 193 ? 12.342 -11.920 -20.571 1.00 94.00 193 GLN A O 1
ATOM 1468 N N . TYR A 1 194 ? 12.338 -10.661 -18.711 1.00 93.62 194 TYR A N 1
ATOM 1469 C CA . TYR A 1 194 ? 11.049 -11.143 -18.209 1.00 93.62 194 TYR A CA 1
ATOM 1470 C C . TYR A 1 194 ? 9.866 -10.199 -18.456 1.00 93.62 194 TYR A C 1
ATOM 1472 O O . TYR A 1 194 ? 8.731 -10.667 -18.499 1.00 93.62 194 TYR A O 1
ATOM 1480 N N . LEU A 1 195 ? 10.111 -8.899 -18.644 1.00 94.06 195 LEU A N 1
ATOM 1481 C CA . LEU A 1 195 ? 9.098 -7.858 -18.890 1.00 94.06 195 LEU A CA 1
ATOM 1482 C C . LEU A 1 195 ? 9.385 -7.080 -20.182 1.00 94.06 195 LEU A C 1
ATOM 1484 O O . LEU A 1 195 ? 9.079 -5.897 -20.292 1.00 94.06 195 LEU A O 1
ATOM 1488 N N . TRP A 1 196 ? 10.006 -7.722 -21.173 1.00 94.75 196 TRP A N 1
ATOM 1489 C CA . TRP A 1 196 ? 10.517 -7.045 -22.370 1.00 94.75 196 TRP A CA 1
ATOM 1490 C C . TRP A 1 196 ? 9.453 -6.300 -23.187 1.00 94.75 196 TRP A C 1
ATOM 1492 O O . TRP A 1 196 ? 9.796 -5.377 -23.921 1.00 94.75 196 TRP A O 1
ATOM 1502 N N . LYS A 1 197 ? 8.176 -6.695 -23.085 1.00 95.19 197 LYS A N 1
ATOM 1503 C CA . LYS A 1 197 ? 7.070 -6.036 -23.796 1.00 95.19 197 LYS A CA 1
ATOM 1504 C C . LYS A 1 197 ? 6.622 -4.760 -23.092 1.00 95.19 197 LYS A C 1
ATOM 1506 O O . LYS A 1 197 ? 6.255 -3.795 -23.748 1.00 95.19 197 LYS A O 1
ATOM 1511 N N . GLU A 1 198 ? 6.627 -4.781 -21.766 1.00 96.75 198 GLU A N 1
ATOM 1512 C CA . GLU A 1 198 ? 6.156 -3.701 -20.906 1.00 96.75 198 GLU A CA 1
ATOM 1513 C C . GLU A 1 198 ? 7.271 -2.714 -20.548 1.00 96.75 198 GLU A C 1
ATOM 1515 O O . GLU A 1 198 ? 6.994 -1.574 -20.170 1.00 96.75 198 GLU A O 1
ATOM 1520 N N . PHE A 1 199 ? 8.533 -3.145 -20.625 1.00 98.06 199 PHE A N 1
ATOM 1521 C CA . PHE A 1 199 ? 9.670 -2.377 -20.147 1.00 98.06 199 PHE A CA 1
ATOM 1522 C C . PHE A 1 199 ? 10.030 -1.220 -21.086 1.00 98.06 199 PHE A C 1
ATOM 1524 O O . PHE A 1 199 ? 10.544 -1.419 -22.185 1.00 98.06 199 PHE A O 1
ATOM 1531 N N . VAL A 1 200 ? 9.837 0.010 -20.607 1.00 97.88 200 VAL A N 1
ATOM 1532 C CA . VAL A 1 200 ? 10.129 1.254 -21.346 1.00 97.88 200 VAL A CA 1
ATOM 1533 C C . VAL A 1 200 ? 11.488 1.868 -20.992 1.00 97.88 200 VAL A C 1
ATOM 1535 O O . VAL A 1 200 ? 11.778 3.012 -21.342 1.00 97.88 200 VAL A O 1
ATOM 1538 N N . GLY A 1 201 ? 12.347 1.122 -20.295 1.00 97.94 201 GLY A N 1
ATOM 1539 C CA . GLY A 1 201 ? 13.693 1.565 -19.947 1.00 97.94 201 GLY A CA 1
ATOM 1540 C C . GLY A 1 201 ? 13.771 2.396 -18.666 1.00 97.94 201 GLY A C 1
ATOM 1541 O O . GLY A 1 201 ? 12.968 2.263 -17.739 1.00 97.94 201 GLY A O 1
ATOM 1542 N N . TYR A 1 202 ? 14.806 3.232 -18.598 1.00 98.38 202 TYR A N 1
ATOM 1543 C CA . TYR A 1 202 ? 15.046 4.115 -17.463 1.00 98.38 202 TYR A CA 1
ATOM 1544 C C . TYR A 1 202 ? 14.247 5.405 -17.574 1.00 98.38 202 TYR A C 1
ATOM 1546 O O . TYR A 1 202 ? 14.073 5.934 -18.669 1.00 98.38 202 TYR A O 1
ATOM 1554 N N . GLN A 1 203 ? 13.794 5.914 -16.432 1.00 97.88 203 GLN A N 1
ATOM 1555 C CA . GLN A 1 203 ? 13.009 7.140 -16.342 1.00 97.88 203 GLN A CA 1
ATOM 1556 C C . GLN A 1 203 ? 13.582 8.054 -15.257 1.00 97.88 203 GLN A C 1
ATOM 1558 O O . GLN A 1 203 ? 13.885 7.600 -14.155 1.00 97.88 203 GLN A O 1
ATOM 1563 N N . GLU A 1 204 ? 13.716 9.342 -15.565 1.00 95.38 204 GLU A N 1
ATOM 1564 C CA . GLU A 1 204 ? 14.213 10.358 -14.622 1.00 95.38 204 GLU A CA 1
ATOM 1565 C C . GLU A 1 204 ? 13.074 11.062 -13.877 1.00 95.38 204 GLU A C 1
ATOM 1567 O O . GLU A 1 204 ? 13.238 11.504 -12.741 1.00 95.38 204 GLU A O 1
ATOM 1572 N N . TYR A 1 205 ? 11.903 11.164 -14.514 1.00 94.62 205 TYR A N 1
ATOM 1573 C CA . TYR A 1 205 ? 10.802 11.995 -14.039 1.00 94.62 205 TYR A CA 1
ATOM 1574 C C . TYR A 1 205 ? 9.520 11.189 -13.860 1.00 94.62 205 TYR A C 1
ATOM 1576 O O . TYR A 1 205 ? 9.033 10.540 -14.786 1.00 94.62 205 TYR A O 1
ATOM 1584 N N . ILE A 1 206 ? 8.925 11.307 -12.674 1.00 94.50 206 ILE A N 1
ATOM 1585 C CA . ILE A 1 206 ? 7.647 10.668 -12.337 1.00 94.50 206 ILE A CA 1
ATOM 1586 C C . ILE A 1 206 ? 6.484 11.443 -12.972 1.00 94.50 206 ILE A C 1
ATOM 1588 O O . ILE A 1 206 ? 5.649 10.876 -13.672 1.00 94.50 206 ILE A O 1
ATOM 1592 N N . PHE A 1 207 ? 6.459 12.768 -12.793 1.00 92.00 207 PHE A N 1
ATOM 1593 C CA . PHE A 1 207 ? 5.324 13.614 -13.184 1.00 92.00 207 PHE A CA 1
ATOM 1594 C C . PHE A 1 207 ? 5.110 13.710 -14.696 1.00 92.00 207 PHE A C 1
ATOM 1596 O O . PHE A 1 207 ? 3.991 13.959 -15.137 1.00 92.00 207 PHE A O 1
ATOM 1603 N N . SER A 1 208 ? 6.145 13.473 -15.503 1.00 93.19 208 SER A N 1
ATOM 1604 C CA . SER A 1 208 ? 6.020 13.427 -16.964 1.00 93.19 208 SER A CA 1
ATOM 1605 C C . SER A 1 208 ? 5.209 12.220 -17.452 1.00 93.19 208 SER A C 1
ATOM 1607 O O . SER A 1 208 ? 4.740 12.230 -18.587 1.00 93.19 208 SER A O 1
ATOM 1609 N N . GLY A 1 209 ? 5.022 11.189 -16.615 1.00 92.00 209 GLY A N 1
ATOM 1610 C CA . GLY A 1 209 ? 4.263 9.990 -16.975 1.00 92.00 209 GLY A CA 1
ATOM 1611 C C . GLY A 1 209 ? 4.964 9.137 -18.035 1.00 92.00 209 GLY A C 1
ATOM 1612 O O . GLY A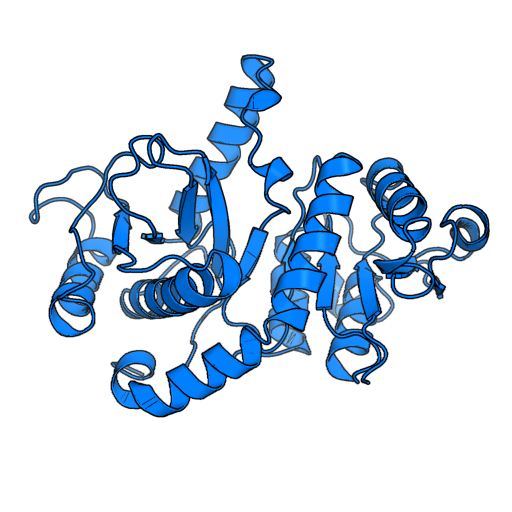 1 209 ? 4.312 8.614 -18.938 1.00 92.00 209 GLY A O 1
ATOM 1613 N N . GLY A 1 210 ? 6.295 9.029 -17.965 1.00 93.56 210 GLY A N 1
ATOM 1614 C CA . GLY A 1 210 ? 7.085 8.221 -18.903 1.00 93.56 210 GLY A CA 1
ATOM 1615 C C . GLY A 1 210 ? 6.782 6.719 -18.831 1.00 93.56 210 GLY A C 1
ATOM 1616 O O . GLY A 1 210 ? 6.939 6.024 -19.830 1.00 93.56 210 GLY A O 1
ATOM 1617 N N . ALA A 1 211 ? 6.281 6.250 -17.684 1.00 97.50 211 ALA A N 1
ATOM 1618 C CA . ALA A 1 211 ? 5.768 4.901 -17.469 1.00 97.50 211 ALA A CA 1
ATOM 1619 C C . ALA A 1 211 ? 4.570 4.921 -16.504 1.00 97.50 211 ALA A C 1
ATOM 1621 O O . ALA A 1 211 ? 4.402 5.861 -15.716 1.00 97.50 211 ALA A O 1
ATOM 1622 N N . ASP A 1 212 ? 3.772 3.857 -16.534 1.00 97.62 212 ASP A N 1
ATOM 1623 C CA . ASP A 1 212 ? 2.656 3.648 -15.604 1.00 97.62 212 ASP A CA 1
ATOM 1624 C C . ASP A 1 212 ? 3.136 3.153 -14.249 1.00 97.62 212 ASP A C 1
ATOM 1626 O O . ASP A 1 212 ? 2.576 3.517 -13.217 1.00 97.62 212 ASP A O 1
ATOM 1630 N N . ILE A 1 213 ? 4.193 2.344 -14.259 1.00 98.44 213 ILE A N 1
ATOM 1631 C CA . ILE A 1 213 ? 4.858 1.833 -13.069 1.00 98.44 213 ILE A CA 1
ATOM 1632 C C . ILE A 1 213 ? 6.320 2.230 -13.124 1.00 98.44 213 ILE A C 1
ATOM 1634 O O . ILE A 1 213 ? 6.996 2.028 -14.130 1.00 98.44 213 ILE A O 1
ATOM 1638 N N . LEU A 1 214 ? 6.816 2.755 -12.016 1.00 98.62 214 LEU A N 1
ATOM 1639 C CA . LEU A 1 214 ? 8.207 3.109 -11.829 1.00 98.62 214 LEU A CA 1
ATOM 1640 C C . LEU A 1 214 ? 8.751 2.417 -10.592 1.00 98.62 214 LEU A C 1
ATOM 1642 O O . LEU A 1 214 ? 8.207 2.593 -9.502 1.00 98.62 214 LEU A O 1
ATOM 1646 N N . VAL A 1 215 ? 9.835 1.654 -10.757 1.00 98.62 215 VAL A N 1
ATOM 1647 C CA . VAL A 1 215 ? 10.468 0.971 -9.627 1.00 98.62 215 VAL A CA 1
ATOM 1648 C C . VAL A 1 215 ? 11.786 1.583 -9.163 1.00 98.62 215 VAL A C 1
ATOM 1650 O O . VAL A 1 215 ? 12.575 2.067 -9.973 1.00 98.62 215 VAL A O 1
ATOM 1653 N N . CYS A 1 216 ? 12.030 1.536 -7.855 1.00 98.44 216 CYS A N 1
ATOM 1654 C CA . CYS A 1 216 ? 13.270 1.926 -7.181 1.00 98.44 216 CYS A CA 1
ATOM 1655 C C . CYS A 1 216 ? 13.424 1.180 -5.845 1.00 98.44 216 CYS A C 1
ATOM 1657 O O . CYS A 1 216 ? 12.506 0.489 -5.400 1.00 98.44 216 CYS A O 1
ATOM 1659 N N . ASP A 1 217 ? 14.590 1.300 -5.211 1.00 98.12 217 ASP A N 1
ATOM 1660 C CA . ASP A 1 217 ? 14.750 0.899 -3.814 1.00 98.12 217 ASP A CA 1
ATOM 1661 C C . ASP A 1 217 ? 14.030 1.865 -2.858 1.00 98.12 217 ASP A C 1
ATOM 1663 O O . ASP A 1 217 ? 13.775 3.031 -3.180 1.00 98.12 217 ASP A O 1
ATOM 1667 N N . GLY A 1 218 ? 13.722 1.376 -1.656 1.00 97.12 218 GLY A N 1
ATOM 1668 C CA . GLY A 1 218 ? 12.971 2.136 -0.667 1.00 97.12 218 GLY A CA 1
ATOM 1669 C C . GLY A 1 218 ? 13.715 3.352 -0.126 1.00 97.12 218 GLY A C 1
ATOM 1670 O O . GLY A 1 218 ? 13.065 4.262 0.387 1.00 97.12 218 GLY A O 1
ATOM 1671 N N . PHE A 1 219 ? 15.046 3.419 -0.233 1.00 96.88 219 PHE A N 1
ATOM 1672 C CA . PHE A 1 219 ? 15.783 4.629 0.130 1.00 96.88 219 PHE A CA 1
ATOM 1673 C C . PHE A 1 219 ? 15.469 5.764 -0.853 1.00 96.88 219 PHE A C 1
ATOM 1675 O O . PHE A 1 219 ? 15.047 6.843 -0.429 1.00 96.88 219 PHE A O 1
ATOM 1682 N N . VAL A 1 220 ? 15.594 5.506 -2.158 1.00 96.69 220 VAL A N 1
ATOM 1683 C CA . VAL A 1 220 ? 15.289 6.482 -3.215 1.00 96.69 220 VAL A CA 1
ATOM 1684 C C . VAL A 1 220 ? 13.817 6.891 -3.184 1.00 96.69 220 VAL A C 1
ATOM 1686 O O . VAL A 1 220 ? 13.517 8.087 -3.123 1.00 96.69 220 VAL A O 1
ATOM 1689 N N . GLY A 1 221 ? 12.890 5.930 -3.182 1.00 95.81 221 GLY A N 1
ATOM 1690 C CA . GLY A 1 221 ? 11.463 6.243 -3.249 1.00 95.81 221 GLY A CA 1
ATOM 1691 C C . GLY A 1 221 ? 10.954 7.003 -2.024 1.00 95.81 221 GLY A C 1
ATOM 1692 O O . GLY A 1 221 ? 10.143 7.919 -2.166 1.00 95.81 221 GLY A O 1
ATOM 1693 N N . ASN A 1 222 ? 11.467 6.698 -0.827 1.00 93.44 222 ASN A N 1
ATOM 1694 C CA . ASN A 1 222 ? 11.102 7.421 0.393 1.00 93.44 222 ASN A CA 1
ATOM 1695 C C . ASN A 1 222 ? 11.647 8.857 0.401 1.00 93.44 222 ASN A C 1
ATOM 1697 O O . ASN A 1 222 ? 10.952 9.778 0.827 1.00 93.44 222 ASN A O 1
ATOM 1701 N N . LEU A 1 223 ? 12.872 9.082 -0.095 1.00 94.62 223 LEU A N 1
ATOM 1702 C CA . LEU A 1 223 ? 13.403 10.439 -0.248 1.00 94.62 223 LEU A CA 1
ATOM 1703 C C . LEU A 1 223 ? 12.552 11.262 -1.215 1.00 94.62 223 LEU A C 1
ATOM 1705 O O . LEU A 1 223 ? 12.199 12.395 -0.888 1.00 94.62 223 LEU A O 1
ATOM 1709 N N . ILE A 1 224 ? 12.187 10.696 -2.367 1.00 92.94 224 ILE A N 1
ATOM 1710 C CA . ILE A 1 224 ? 11.303 11.357 -3.336 1.00 92.94 224 ILE A CA 1
ATOM 1711 C C . ILE A 1 224 ? 9.968 11.725 -2.680 1.00 92.94 224 ILE A C 1
ATOM 1713 O O . ILE A 1 224 ? 9.526 12.867 -2.784 1.00 92.94 224 ILE A O 1
ATOM 1717 N N . LEU A 1 225 ? 9.349 10.777 -1.974 1.00 88.62 225 LEU A N 1
ATOM 1718 C CA . LEU A 1 225 ? 8.051 10.968 -1.335 1.00 88.62 225 LEU A CA 1
ATOM 1719 C C . LEU A 1 225 ? 8.085 12.067 -0.265 1.00 88.62 225 LEU A C 1
ATOM 1721 O O . LEU A 1 225 ? 7.255 12.973 -0.295 1.00 88.62 225 LEU A O 1
ATOM 1725 N N . LYS A 1 226 ? 9.091 12.060 0.616 1.00 87.69 226 LYS A N 1
ATOM 1726 C CA . LYS A 1 226 ? 9.250 13.091 1.654 1.00 87.69 226 LYS A CA 1
ATOM 1727 C C . LYS A 1 226 ? 9.505 14.482 1.083 1.00 87.69 226 LYS A C 1
ATOM 1729 O O . LYS A 1 226 ? 8.940 15.452 1.576 1.00 87.69 226 LYS A O 1
ATOM 1734 N N . ASN A 1 227 ? 10.333 14.592 0.045 1.00 88.62 227 ASN A N 1
ATOM 1735 C CA . ASN A 1 227 ? 10.593 15.885 -0.591 1.00 88.62 227 ASN A CA 1
ATOM 1736 C C . ASN A 1 227 ? 9.364 16.399 -1.354 1.00 88.62 227 ASN A C 1
ATOM 1738 O O . ASN A 1 227 ? 9.132 17.605 -1.387 1.00 88.62 227 ASN A O 1
ATOM 1742 N N . LEU A 1 228 ? 8.548 15.507 -1.927 1.00 84.88 228 LEU A N 1
ATOM 1743 C CA . LEU A 1 228 ? 7.273 15.899 -2.521 1.00 84.88 228 LEU A CA 1
ATOM 1744 C C . LEU A 1 228 ? 6.309 16.448 -1.462 1.00 84.88 228 LEU A C 1
ATOM 1746 O O . LEU A 1 228 ? 5.712 17.497 -1.674 1.00 84.88 228 LEU A O 1
ATOM 1750 N N . GLU A 1 229 ? 6.165 15.770 -0.325 1.00 79.56 229 GLU A N 1
ATOM 1751 C CA . GLU A 1 229 ? 5.317 16.232 0.784 1.00 79.56 229 GLU A CA 1
ATOM 1752 C C . GLU A 1 229 ? 5.742 17.603 1.318 1.00 79.56 229 GLU A C 1
ATOM 1754 O O . GLU A 1 229 ? 4.900 18.483 1.523 1.00 79.56 229 GLU A O 1
ATOM 1759 N N . ASP A 1 230 ? 7.046 17.779 1.537 1.00 82.62 230 ASP A N 1
ATOM 1760 C CA . ASP A 1 230 ? 7.611 19.027 2.046 1.00 82.62 230 ASP A CA 1
ATOM 1761 C C . ASP A 1 230 ? 7.423 20.164 1.035 1.00 82.62 230 ASP A C 1
ATOM 1763 O O . ASP A 1 230 ? 6.901 21.228 1.370 1.00 82.62 230 ASP A O 1
ATOM 1767 N N . GLY A 1 231 ? 7.717 19.899 -0.242 1.00 84.12 231 GLY A N 1
ATOM 1768 C CA . GLY A 1 231 ? 7.504 20.847 -1.331 1.00 84.12 231 GLY A CA 1
ATOM 1769 C C . GLY A 1 231 ? 6.038 21.266 -1.484 1.00 84.12 231 GLY A C 1
ATOM 1770 O O . GLY A 1 231 ? 5.748 22.458 -1.572 1.00 84.12 231 GLY A O 1
ATOM 1771 N N . LEU A 1 232 ? 5.091 20.321 -1.468 1.00 78.88 232 LEU A N 1
ATOM 1772 C CA . LEU A 1 232 ? 3.656 20.638 -1.546 1.00 78.88 232 LEU A CA 1
ATOM 1773 C C . LEU A 1 232 ? 3.192 21.515 -0.379 1.00 78.88 232 LEU A C 1
ATOM 1775 O O . LEU A 1 232 ? 2.424 22.457 -0.593 1.00 78.88 232 LEU A O 1
ATOM 1779 N N . SER A 1 233 ? 3.699 21.237 0.825 1.00 76.00 233 SER A N 1
ATOM 1780 C CA . SER A 1 233 ? 3.439 22.052 2.014 1.00 76.00 233 SER A CA 1
ATOM 1781 C C . SER A 1 233 ? 4.008 23.467 1.856 1.00 76.00 233 SER A C 1
ATOM 1783 O O . SER A 1 233 ? 3.327 24.438 2.177 1.00 76.00 233 SER A O 1
ATOM 1785 N N . PHE A 1 234 ? 5.225 23.598 1.317 1.00 80.06 234 PHE A N 1
ATOM 1786 C CA . PHE A 1 234 ? 5.889 24.886 1.104 1.00 80.06 234 PHE A CA 1
ATOM 1787 C C . PHE A 1 234 ? 5.164 25.765 0.073 1.00 80.06 234 PHE A C 1
ATOM 1789 O O . PHE A 1 234 ? 5.033 26.971 0.267 1.00 80.06 234 PHE A O 1
ATOM 1796 N N . PHE A 1 235 ? 4.655 25.171 -1.009 1.00 77.12 235 PHE A N 1
ATOM 1797 C CA . PHE A 1 235 ? 3.960 25.900 -2.076 1.00 77.12 235 PHE A CA 1
ATOM 1798 C C . PHE A 1 235 ? 2.442 26.047 -1.859 1.00 77.12 235 PHE A C 1
ATOM 1800 O O . PHE A 1 235 ? 1.756 26.525 -2.761 1.00 77.12 235 PHE A O 1
ATOM 1807 N N . HIS A 1 236 ? 1.903 25.645 -0.698 1.00 67.69 236 HIS A N 1
ATOM 1808 C CA . HIS A 1 236 ? 0.463 25.666 -0.383 1.00 67.69 236 HIS A CA 1
ATOM 1809 C C . HIS A 1 236 ? -0.424 24.995 -1.452 1.00 67.69 236 HIS A C 1
ATOM 1811 O O . HIS A 1 236 ? -1.570 25.387 -1.684 1.00 67.69 236 HIS A O 1
ATOM 1817 N N . HIS A 1 237 ? 0.104 23.969 -2.121 1.00 64.12 237 HIS A N 1
ATOM 1818 C CA . HIS A 1 237 ? -0.570 23.279 -3.217 1.00 64.12 237 HIS A CA 1
ATOM 1819 C C . HIS A 1 237 ? -1.203 21.965 -2.736 1.00 64.12 237 HIS A C 1
ATOM 1821 O O . HIS A 1 237 ? -0.816 20.869 -3.141 1.00 64.12 237 HIS A O 1
ATOM 1827 N N . ASP A 1 238 ? -2.253 22.068 -1.918 1.00 56.72 238 ASP A N 1
ATOM 1828 C CA . ASP A 1 238 ? -3.013 20.899 -1.435 1.00 56.72 238 ASP A CA 1
ATOM 1829 C C . ASP A 1 238 ? -3.696 20.111 -2.572 1.00 56.72 238 ASP A C 1
ATOM 1831 O O . ASP A 1 238 ? -4.061 18.942 -2.418 1.00 56.72 238 ASP A O 1
ATOM 1835 N N . SER A 1 239 ? -3.855 20.727 -3.748 1.00 49.56 239 SER A N 1
ATOM 1836 C CA . SER A 1 239 ? -4.521 20.140 -4.915 1.00 49.56 239 SER A CA 1
ATOM 1837 C C . SER A 1 239 ? -3.745 19.004 -5.595 1.00 49.56 239 SER A C 1
ATOM 1839 O O . SER A 1 239 ? -4.350 18.256 -6.364 1.00 49.56 239 SER A O 1
ATOM 1841 N N . ILE A 1 240 ? -2.449 18.843 -5.299 1.00 53.56 240 ILE A N 1
ATOM 1842 C CA . ILE A 1 240 ? -1.561 17.824 -5.898 1.00 53.56 240 ILE A CA 1
ATOM 1843 C C . ILE A 1 240 ? -1.244 16.699 -4.891 1.00 53.56 240 ILE A C 1
ATOM 1845 O O . ILE A 1 240 ? -0.505 15.763 -5.189 1.00 53.56 240 ILE A O 1
ATOM 1849 N N . SER A 1 241 ? -1.844 16.732 -3.695 1.00 57.97 241 SER A N 1
ATOM 1850 C CA . SER A 1 241 ? -1.605 15.708 -2.680 1.00 57.97 241 SER A CA 1
ATOM 1851 C C . SER A 1 241 ? -2.035 14.321 -3.169 1.00 57.97 241 SER A C 1
ATOM 1853 O O . SER A 1 241 ? -3.210 14.068 -3.458 1.00 57.97 241 SER A O 1
ATOM 1855 N N . TYR A 1 242 ? -1.080 13.389 -3.209 1.00 60.72 242 TYR A N 1
ATOM 1856 C CA . TYR A 1 242 ? -1.317 11.979 -3.531 1.00 60.72 242 TYR A CA 1
ATOM 1857 C C . TYR A 1 242 ? -2.263 11.307 -2.508 1.00 60.72 242 TYR A C 1
ATOM 1859 O O . TYR A 1 242 ? -2.837 10.255 -2.789 1.00 60.72 242 TYR A O 1
ATOM 1867 N N . ALA A 1 243 ? -2.517 11.941 -1.352 1.00 57.78 243 ALA A N 1
ATOM 1868 C CA . ALA A 1 243 ? -3.515 11.517 -0.368 1.00 57.78 243 ALA A CA 1
ATOM 1869 C C . ALA A 1 243 ? -4.943 11.413 -0.944 1.00 57.78 243 ALA A C 1
ATOM 1871 O O . ALA A 1 243 ? -5.774 10.671 -0.412 1.00 57.78 243 ALA A O 1
ATOM 1872 N N . ARG A 1 244 ? -5.229 12.097 -2.064 1.00 60.28 244 ARG A N 1
ATOM 1873 C CA . ARG A 1 244 ? -6.490 11.951 -2.814 1.00 60.28 244 ARG A CA 1
ATOM 1874 C C . ARG A 1 244 ? -6.712 10.541 -3.366 1.00 60.28 244 ARG A C 1
ATOM 1876 O O . ARG A 1 244 ? -7.857 10.156 -3.571 1.00 60.28 244 ARG A O 1
ATOM 1883 N N . TYR A 1 245 ? -5.651 9.762 -3.570 1.00 59.97 245 TYR A N 1
ATOM 1884 C CA . TYR A 1 245 ? -5.735 8.426 -4.171 1.00 59.97 245 TYR A CA 1
ATOM 1885 C C . TYR A 1 245 ? -5.774 7.283 -3.147 1.00 59.97 245 TYR A C 1
ATOM 1887 O O . TYR A 1 245 ? -5.752 6.118 -3.533 1.00 59.97 245 TYR A O 1
ATOM 1895 N N . GLY A 1 246 ? -5.902 7.598 -1.852 1.00 59.38 246 GLY A N 1
ATOM 1896 C CA . GLY A 1 246 ? -6.177 6.594 -0.820 1.00 59.38 246 GLY A CA 1
ATOM 1897 C C . GLY A 1 246 ? -4.967 6.015 -0.106 1.00 59.38 246 GLY A C 1
ATOM 1898 O O . GLY A 1 246 ? -5.025 4.888 0.371 1.00 59.38 246 GLY A O 1
ATOM 1899 N N . GLY A 1 247 ? -3.896 6.795 0.025 1.00 76.38 247 GLY A N 1
ATOM 1900 C CA . GLY A 1 247 ? -2.699 6.377 0.753 1.00 76.38 247 GLY A CA 1
ATOM 1901 C C . GLY A 1 247 ? -1.837 5.399 -0.044 1.00 76.38 247 GLY A C 1
ATOM 1902 O O . GLY A 1 247 ? -1.923 5.329 -1.270 1.00 76.38 247 GLY A O 1
ATOM 1903 N N . ALA A 1 248 ? -0.972 4.676 0.659 1.00 88.75 248 ALA A N 1
ATOM 1904 C CA . ALA A 1 248 ? -0.003 3.769 0.069 1.00 88.75 248 ALA A CA 1
ATOM 1905 C C . ALA A 1 248 ? -0.406 2.307 0.286 1.00 88.75 248 ALA A C 1
ATOM 1907 O O . ALA A 1 248 ? -0.697 1.899 1.410 1.00 88.75 248 ALA A O 1
ATOM 1908 N N . LEU A 1 249 ? -0.397 1.492 -0.768 1.00 94.06 249 LEU A N 1
ATOM 1909 C CA . LEU A 1 249 ? -0.659 0.057 -0.648 1.00 94.06 249 LEU A CA 1
ATOM 1910 C C . LEU A 1 249 ? 0.642 -0.674 -0.299 1.00 94.06 249 LEU A C 1
ATOM 1912 O O . LEU A 1 249 ? 1.668 -0.455 -0.938 1.00 94.06 249 LEU A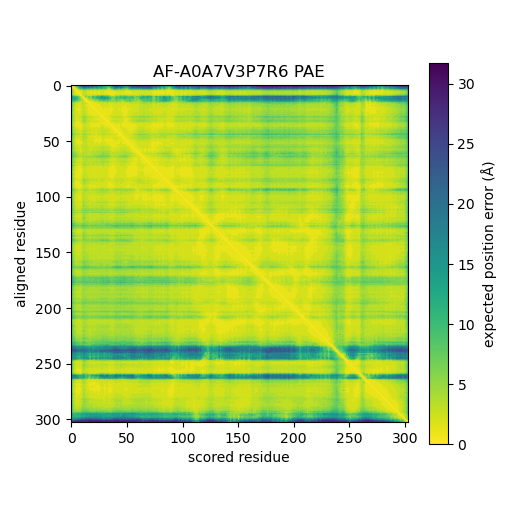 O 1
ATOM 1916 N N . LEU A 1 250 ? 0.607 -1.572 0.685 1.00 96.88 250 LEU A N 1
ATOM 1917 C CA . LEU A 1 250 ? 1.737 -2.441 1.002 1.00 96.88 250 LEU A CA 1
ATOM 1918 C C . LEU A 1 250 ? 1.669 -3.722 0.161 1.00 96.88 250 LEU A C 1
ATOM 1920 O O . LEU A 1 250 ? 0.934 -4.665 0.461 1.00 96.88 250 LEU A O 1
ATOM 1924 N N . PHE A 1 251 ? 2.456 -3.753 -0.905 1.00 97.25 251 PHE A N 1
ATOM 1925 C CA . PHE A 1 251 ? 2.567 -4.879 -1.820 1.00 97.25 251 PHE A CA 1
ATOM 1926 C C . PHE A 1 251 ? 3.395 -6.019 -1.222 1.00 97.25 251 PHE A C 1
ATOM 1928 O O . PHE A 1 251 ? 4.301 -5.809 -0.417 1.00 97.25 251 PHE A O 1
ATOM 1935 N N . GLY A 1 252 ? 3.103 -7.246 -1.661 1.00 95.88 252 GLY A N 1
ATOM 1936 C CA . GLY A 1 252 ? 3.848 -8.447 -1.275 1.00 95.88 252 GLY A CA 1
ATOM 1937 C C . GLY A 1 252 ? 3.312 -9.172 -0.037 1.00 95.88 252 GLY A C 1
ATOM 1938 O O . GLY A 1 252 ? 3.752 -10.286 0.229 1.00 95.88 252 GLY A O 1
ATOM 1939 N N . ILE A 1 253 ? 2.346 -8.603 0.687 1.00 97.19 253 ILE A N 1
ATOM 1940 C CA . ILE A 1 253 ? 1.710 -9.214 1.866 1.00 97.19 253 ILE A CA 1
ATOM 1941 C C . ILE A 1 253 ? 0.478 -10.036 1.459 1.00 97.19 253 ILE A C 1
ATOM 1943 O O . ILE A 1 253 ? -0.218 -9.709 0.500 1.00 97.19 253 ILE A O 1
ATOM 1947 N N . ASN A 1 254 ? 0.178 -11.110 2.197 1.00 95.94 254 ASN A N 1
ATOM 1948 C CA . ASN A 1 254 ? -0.955 -12.009 1.923 1.00 95.94 254 ASN A CA 1
ATOM 1949 C C . ASN A 1 254 ? -2.348 -11.375 2.036 1.00 95.94 254 ASN A C 1
ATOM 1951 O O . ASN A 1 254 ? -3.331 -12.059 1.747 1.00 95.94 254 ASN A O 1
ATOM 1955 N N . TYR A 1 255 ? -2.440 -10.126 2.486 1.00 96.81 255 TYR A N 1
ATOM 1956 C CA . TYR A 1 255 ? -3.681 -9.419 2.773 1.00 96.81 255 TYR A CA 1
ATOM 1957 C C . TYR A 1 255 ? -3.530 -7.940 2.402 1.00 96.81 255 TYR A C 1
ATOM 1959 O O . TYR A 1 255 ? -2.413 -7.420 2.469 1.00 96.81 255 TYR A O 1
ATOM 1967 N N . PRO A 1 256 ? -4.625 -7.244 2.050 1.00 96.56 256 PRO A N 1
ATOM 1968 C CA . PRO A 1 256 ? -4.587 -5.810 1.798 1.00 96.56 256 PRO A CA 1
ATOM 1969 C C . PRO A 1 256 ? -4.212 -5.030 3.062 1.00 96.56 256 PRO A C 1
ATOM 1971 O O . PRO A 1 256 ? -4.889 -5.123 4.090 1.00 96.56 256 PRO A O 1
ATOM 1974 N N . VAL A 1 257 ? -3.146 -4.239 2.963 1.00 97.44 257 VAL A N 1
ATOM 1975 C CA . VAL A 1 257 ? -2.693 -3.321 4.012 1.00 97.44 257 VAL A CA 1
ATOM 1976 C C . VAL A 1 257 ? -2.444 -1.960 3.378 1.00 97.44 257 VAL A C 1
ATOM 1978 O O . VAL A 1 257 ? -1.648 -1.845 2.448 1.00 97.44 257 VAL A O 1
ATOM 1981 N N . ILE A 1 258 ? -3.153 -0.947 3.861 1.00 95.12 258 ILE A N 1
ATOM 1982 C CA . ILE A 1 258 ? -3.080 0.428 3.378 1.00 95.12 258 ILE A CA 1
ATOM 1983 C C . ILE A 1 258 ? -2.429 1.267 4.475 1.00 95.12 258 ILE A C 1
ATOM 1985 O O . ILE A 1 258 ? -2.859 1.249 5.630 1.00 95.12 258 ILE A O 1
ATOM 1989 N N . ILE A 1 259 ? -1.390 2.002 4.101 1.00 92.06 259 ILE A N 1
ATOM 1990 C CA . ILE A 1 259 ? -0.651 2.913 4.963 1.00 92.06 259 ILE A CA 1
ATOM 1991 C C . ILE A 1 259 ? -1.042 4.335 4.568 1.00 92.06 259 ILE A C 1
ATOM 1993 O O . ILE A 1 259 ? -0.706 4.820 3.487 1.00 92.06 259 ILE A O 1
ATOM 1997 N N . CYS A 1 260 ? -1.774 5.006 5.445 1.00 84.88 260 CYS A N 1
ATOM 1998 C CA . CYS A 1 260 ? -2.032 6.433 5.343 1.00 84.88 260 CYS A CA 1
ATOM 1999 C C . CYS A 1 260 ? -0.846 7.191 5.956 1.00 84.88 260 CYS A C 1
ATOM 2001 O O . CYS A 1 260 ? -0.234 6.741 6.921 1.00 84.88 260 CYS A O 1
ATOM 2003 N N . HIS A 1 261 ? -0.489 8.338 5.388 1.00 71.00 261 HIS A N 1
ATOM 2004 C CA . HIS A 1 261 ? 0.705 9.072 5.802 1.00 71.00 261 HIS A CA 1
ATOM 2005 C C . HIS A 1 261 ? 0.593 9.668 7.206 1.00 71.00 261 HIS A C 1
ATOM 2007 O O . HIS A 1 261 ? -0.487 10.043 7.648 1.00 71.00 261 HIS A O 1
ATOM 2013 N N . GLY A 1 262 ? 1.728 9.859 7.874 1.00 53.84 262 GLY A N 1
ATOM 2014 C CA . GLY A 1 262 ? 1.805 10.412 9.227 1.00 53.84 262 GLY A CA 1
ATOM 2015 C C . GLY A 1 262 ? 1.520 11.916 9.363 1.00 53.84 262 GLY A C 1
ATOM 2016 O O . GLY A 1 262 ? 1.894 12.493 10.374 1.00 53.84 262 GLY A O 1
ATOM 2017 N N . LYS A 1 263 ? 0.881 12.565 8.387 1.00 60.31 263 LYS A N 1
ATOM 2018 C CA . LYS A 1 263 ? 0.228 13.887 8.527 1.00 60.31 263 LYS A CA 1
ATOM 2019 C C . LYS A 1 263 ? -1.196 13.847 7.954 1.00 60.31 263 LYS A C 1
ATOM 2021 O O . LYS A 1 263 ? -1.710 14.846 7.455 1.00 60.31 263 LYS A O 1
ATOM 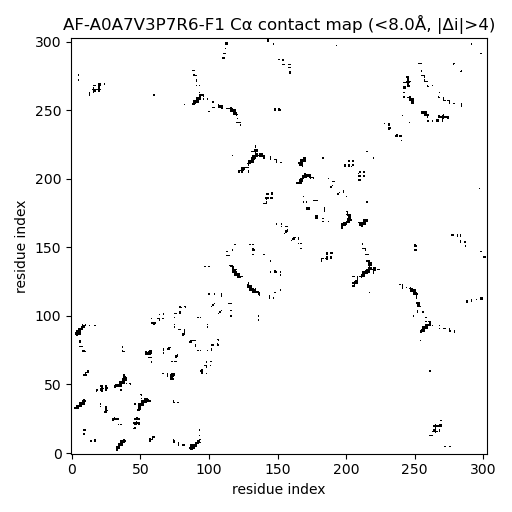2026 N N . SER A 1 264 ? -1.799 12.660 7.930 1.00 65.12 264 SER A N 1
ATOM 2027 C CA . SER A 1 264 ? -3.074 12.419 7.265 1.00 65.12 264 SER A CA 1
ATOM 2028 C C . SER A 1 264 ? -4.164 13.298 7.853 1.00 65.12 264 SER A C 1
ATOM 2030 O O . SER A 1 264 ? -4.328 13.389 9.065 1.00 65.12 264 SER A O 1
ATOM 2032 N N . ASN A 1 265 ? -4.950 13.905 6.972 1.00 80.38 265 ASN A N 1
ATOM 2033 C CA . ASN A 1 265 ? -6.231 14.491 7.329 1.00 80.38 265 ASN A CA 1
ATOM 2034 C C . ASN A 1 265 ? -7.336 13.421 7.244 1.00 80.38 265 ASN A C 1
ATOM 2036 O O . ASN A 1 265 ? -7.113 12.293 6.795 1.00 80.38 265 ASN A O 1
ATOM 2040 N N . ALA A 1 266 ? -8.547 13.778 7.668 1.00 88.50 266 ALA A N 1
ATOM 2041 C CA . ALA A 1 266 ? -9.696 12.878 7.615 1.00 88.50 266 ALA A CA 1
ATOM 2042 C C . ALA A 1 266 ? -9.963 12.333 6.200 1.00 88.50 266 ALA A C 1
ATOM 2044 O O . ALA A 1 266 ? -10.330 11.171 6.044 1.00 88.50 266 ALA A O 1
ATOM 2045 N N . GLU A 1 267 ? -9.733 13.142 5.162 1.00 86.06 267 GLU A N 1
ATOM 2046 C CA . GLU A 1 267 ? -9.936 12.744 3.767 1.00 86.06 267 GLU A CA 1
ATOM 2047 C C . GLU A 1 267 ? -8.970 11.633 3.333 1.00 86.06 267 GLU A C 1
ATOM 2049 O O . GLU A 1 267 ? -9.392 10.662 2.709 1.00 86.06 267 GLU A O 1
ATOM 2054 N N . ALA A 1 268 ? -7.698 11.711 3.731 1.00 83.75 268 ALA A N 1
ATOM 2055 C CA . ALA A 1 268 ? -6.712 10.663 3.477 1.00 83.75 268 ALA A CA 1
ATOM 2056 C C . ALA A 1 268 ? -7.128 9.327 4.114 1.00 83.75 268 ALA A C 1
ATOM 2058 O O . ALA A 1 268 ? -7.045 8.280 3.472 1.00 83.75 268 ALA A O 1
ATOM 2059 N N . VAL A 1 269 ? -7.643 9.363 5.349 1.00 89.94 269 VAL A N 1
ATOM 2060 C CA . VAL A 1 269 ? -8.162 8.173 6.043 1.00 89.94 269 VAL A CA 1
ATOM 2061 C C . VAL A 1 269 ? -9.366 7.594 5.299 1.00 89.94 269 VAL A C 1
ATOM 2063 O O . VAL A 1 269 ? -9.398 6.389 5.043 1.00 89.94 269 VAL A O 1
ATOM 2066 N N . LYS A 1 270 ? -10.326 8.434 4.885 1.00 92.12 270 LYS A N 1
ATOM 2067 C CA . LYS A 1 270 ? -11.491 7.988 4.102 1.00 92.12 270 LYS A CA 1
ATOM 2068 C C . LYS A 1 270 ? -11.072 7.337 2.791 1.00 92.12 270 LYS A C 1
ATOM 2070 O O . LYS A 1 270 ? -11.542 6.248 2.466 1.00 92.12 270 LYS A O 1
ATOM 2075 N N . ASN A 1 271 ? -10.154 7.964 2.061 1.00 90.44 271 ASN A N 1
ATOM 2076 C CA . ASN A 1 271 ? -9.663 7.423 0.800 1.00 90.44 271 ASN A CA 1
ATOM 2077 C C . ASN A 1 271 ? -8.891 6.115 1.011 1.00 90.44 271 ASN A C 1
ATOM 2079 O O . ASN A 1 271 ? -9.041 5.204 0.203 1.00 90.44 271 ASN A O 1
ATOM 2083 N N . GLY A 1 272 ? -8.140 5.976 2.109 1.00 92.12 272 GLY A N 1
ATOM 2084 C CA . GLY A 1 272 ? -7.484 4.719 2.475 1.00 92.12 272 GLY A CA 1
ATOM 2085 C C . GLY A 1 272 ? -8.463 3.581 2.736 1.00 92.12 272 GLY A C 1
ATOM 2086 O O . GLY A 1 272 ? -8.278 2.473 2.233 1.00 92.12 272 GLY A O 1
ATOM 2087 N N . ILE A 1 273 ? -9.563 3.858 3.437 1.00 94.50 273 ILE A N 1
ATOM 2088 C CA . ILE A 1 273 ? -10.631 2.874 3.665 1.00 94.50 273 ILE A CA 1
ATOM 2089 C C . ILE A 1 273 ? -11.350 2.528 2.351 1.00 94.50 273 ILE A C 1
ATOM 2091 O O . ILE A 1 273 ? -11.607 1.354 2.083 1.00 94.50 273 ILE A O 1
ATOM 2095 N N . ARG A 1 274 ? -11.623 3.508 1.481 1.00 93.75 274 ARG A N 1
ATOM 2096 C CA . ARG A 1 274 ? -12.209 3.255 0.150 1.00 93.75 274 ARG A CA 1
ATOM 2097 C C . ARG A 1 274 ? -11.284 2.431 -0.745 1.00 93.75 274 ARG A C 1
ATOM 2099 O O . ARG A 1 274 ? -11.754 1.519 -1.423 1.00 93.75 274 ARG A O 1
ATOM 2106 N N . LEU A 1 275 ? -9.979 2.707 -0.725 1.00 92.25 275 LEU A N 1
ATOM 2107 C CA . LEU A 1 275 ? -8.989 1.903 -1.438 1.00 92.25 275 LEU A CA 1
ATOM 2108 C C . LEU A 1 275 ? -8.964 0.474 -0.888 1.00 92.25 275 LEU A C 1
ATOM 2110 O O . LEU A 1 275 ? -9.057 -0.471 -1.665 1.00 92.25 275 LEU A O 1
ATOM 2114 N N . ALA A 1 276 ? -8.925 0.307 0.436 1.00 94.56 276 ALA A N 1
ATOM 2115 C CA . ALA A 1 276 ? -8.983 -1.002 1.080 1.00 94.56 276 ALA A CA 1
ATOM 2116 C C . ALA A 1 276 ? -10.213 -1.803 0.646 1.00 94.56 276 ALA A C 1
ATOM 2118 O O . ALA A 1 276 ? -10.081 -2.963 0.254 1.00 94.56 276 ALA A O 1
ATOM 2119 N N . LYS A 1 277 ? -11.389 -1.166 0.625 1.00 94.19 277 LYS A N 1
ATOM 2120 C CA . LYS A 1 277 ? -12.612 -1.774 0.103 1.00 94.19 277 LYS A CA 1
ATOM 2121 C C . LYS A 1 277 ? -12.448 -2.222 -1.348 1.00 94.19 277 LYS A C 1
ATOM 2123 O O . LYS A 1 277 ? -12.686 -3.388 -1.644 1.00 94.19 277 LYS A O 1
ATOM 2128 N N . ARG A 1 278 ? -11.998 -1.324 -2.230 1.00 92.00 278 ARG A N 1
ATOM 2129 C CA . ARG A 1 278 ? -11.824 -1.606 -3.663 1.00 92.00 278 ARG A CA 1
ATOM 2130 C C . ARG A 1 278 ? -10.882 -2.788 -3.904 1.00 92.00 278 ARG A C 1
ATOM 2132 O O . ARG A 1 278 ? -11.218 -3.687 -4.669 1.00 92.00 278 ARG A O 1
ATOM 2139 N N . VAL A 1 279 ? -9.743 -2.826 -3.206 1.00 93.00 279 VAL A N 1
ATOM 2140 C CA . VAL A 1 279 ? -8.760 -3.919 -3.306 1.00 93.00 279 VAL A CA 1
ATOM 2141 C C . VAL A 1 279 ? -9.362 -5.263 -2.878 1.00 93.00 279 VAL A C 1
ATOM 2143 O O . VAL A 1 279 ? -9.081 -6.290 -3.505 1.00 93.00 279 VAL A O 1
ATOM 2146 N N . VAL A 1 280 ? -10.199 -5.276 -1.834 1.00 94.44 280 VAL A N 1
ATOM 2147 C CA . VAL A 1 280 ? -10.894 -6.496 -1.397 1.00 94.44 280 VAL A CA 1
ATOM 2148 C C . VAL A 1 280 ? -11.981 -6.900 -2.396 1.00 94.44 280 VAL A C 1
ATOM 2150 O O . VAL A 1 280 ? -12.002 -8.056 -2.818 1.00 94.44 280 VAL A O 1
ATOM 2153 N N . ASP A 1 281 ? -12.846 -5.970 -2.807 1.00 92.81 281 ASP A N 1
ATOM 2154 C CA . ASP A 1 281 ? -13.967 -6.235 -3.720 1.00 92.81 281 ASP A CA 1
ATOM 2155 C C . ASP A 1 281 ? -13.487 -6.789 -5.067 1.00 92.81 281 ASP A C 1
ATOM 2157 O O . ASP A 1 281 ? -14.047 -7.751 -5.591 1.00 92.81 281 ASP A O 1
ATOM 2161 N N . GLN A 1 282 ? -12.404 -6.227 -5.608 1.00 92.31 282 GLN A N 1
ATOM 2162 C CA . GLN A 1 282 ? -11.803 -6.673 -6.867 1.00 92.31 282 GLN A CA 1
ATOM 2163 C C . GLN A 1 282 ? -10.902 -7.905 -6.715 1.00 92.31 282 GLN A C 1
ATOM 2165 O O . GLN A 1 282 ? -10.313 -8.357 -7.705 1.00 92.31 282 GLN A O 1
ATOM 2170 N N . GLN A 1 283 ? -10.807 -8.460 -5.501 1.00 93.38 283 GLN A N 1
ATOM 2171 C CA . GLN A 1 283 ? -10.070 -9.680 -5.180 1.00 93.38 283 GLN A CA 1
ATOM 2172 C C . GLN A 1 283 ? -8.597 -9.625 -5.606 1.00 93.38 283 GLN A C 1
ATOM 2174 O O . GLN A 1 283 ? -8.032 -10.616 -6.073 1.00 93.38 283 GLN A O 1
ATOM 2179 N N . VAL A 1 284 ? -7.954 -8.467 -5.439 1.00 92.56 284 VAL A N 1
ATOM 2180 C CA . VAL A 1 284 ? -6.599 -8.205 -5.955 1.00 92.56 284 VAL A CA 1
ATOM 2181 C C . VAL A 1 284 ? -5.594 -9.238 -5.452 1.00 92.56 284 VAL A C 1
ATOM 2183 O O . VAL A 1 284 ? -4.843 -9.800 -6.240 1.00 92.56 284 VAL A O 1
ATOM 2186 N N . ILE A 1 285 ? -5.621 -9.564 -4.156 1.00 93.69 285 ILE A N 1
ATOM 2187 C CA . ILE A 1 285 ? -4.725 -10.571 -3.570 1.00 93.69 285 ILE A CA 1
ATOM 2188 C C . ILE A 1 285 ? -4.925 -11.956 -4.201 1.00 93.69 285 ILE A C 1
ATOM 2190 O O . ILE A 1 285 ? -3.947 -12.667 -4.424 1.00 93.69 285 ILE A O 1
ATOM 2194 N N . LEU A 1 286 ? -6.168 -12.352 -4.494 1.00 93.00 286 LEU A N 1
ATOM 2195 C CA . LEU A 1 286 ? -6.447 -13.637 -5.143 1.00 93.00 286 LEU A CA 1
ATOM 2196 C C . LEU A 1 286 ? -5.921 -13.639 -6.580 1.00 93.00 286 LEU A C 1
ATOM 2198 O O . LEU A 1 286 ? -5.182 -14.545 -6.951 1.00 93.00 286 LEU A O 1
ATOM 2202 N N . LYS A 1 287 ? -6.187 -12.575 -7.347 1.00 93.38 287 LYS A N 1
ATOM 2203 C CA . LYS A 1 287 ? -5.661 -12.416 -8.712 1.00 93.38 287 LYS A CA 1
ATOM 2204 C C . LYS A 1 287 ? -4.131 -12.408 -8.746 1.00 93.38 287 LYS A C 1
ATOM 2206 O O . LYS A 1 287 ? -3.539 -13.008 -9.641 1.00 93.38 287 LYS A O 1
ATOM 2211 N N . ILE A 1 288 ? -3.487 -11.785 -7.755 1.00 92.00 288 ILE A N 1
ATOM 2212 C CA . ILE A 1 288 ? -2.030 -11.826 -7.591 1.00 92.00 288 ILE A CA 1
ATOM 2213 C C . ILE A 1 288 ? -1.555 -13.258 -7.341 1.00 92.00 288 ILE A C 1
ATOM 2215 O O . ILE A 1 288 ? -0.646 -13.716 -8.027 1.00 92.00 288 ILE A O 1
ATOM 2219 N N . LYS A 1 289 ? -2.168 -13.988 -6.401 1.00 92.31 289 LYS A N 1
ATOM 2220 C CA . LYS A 1 289 ? -1.812 -15.391 -6.120 1.00 92.31 289 LYS A CA 1
ATOM 2221 C C . LYS A 1 289 ? -1.959 -16.271 -7.364 1.00 92.31 289 LYS A C 1
ATOM 2223 O O . LYS A 1 289 ? -1.058 -17.050 -7.668 1.00 92.31 289 LYS A O 1
ATOM 2228 N N . ASP A 1 290 ? -3.044 -16.107 -8.113 1.00 92.00 290 ASP A N 1
ATOM 2229 C CA . ASP A 1 290 ? -3.279 -16.845 -9.355 1.00 92.00 290 ASP A CA 1
ATOM 2230 C C . ASP A 1 290 ? -2.229 -16.523 -10.422 1.00 92.00 290 ASP A C 1
ATOM 2232 O O . ASP A 1 290 ? -1.729 -17.426 -11.097 1.00 92.00 290 ASP A O 1
ATOM 2236 N N . ARG A 1 291 ? -1.862 -15.245 -10.562 1.00 89.56 291 ARG A N 1
ATOM 2237 C CA . ARG A 1 291 ? -0.826 -14.799 -11.498 1.00 89.56 291 ARG A CA 1
ATOM 2238 C C . ARG A 1 291 ? 0.554 -15.329 -11.110 1.00 89.56 291 ARG A C 1
ATOM 2240 O O . ARG A 1 291 ? 1.230 -15.884 -11.968 1.00 89.56 291 ARG A O 1
ATOM 2247 N N . ILE A 1 292 ? 0.927 -15.255 -9.830 1.00 87.75 292 ILE A N 1
ATOM 2248 C CA . ILE A 1 292 ? 2.175 -15.833 -9.307 1.00 87.75 292 ILE A CA 1
ATOM 2249 C C . ILE A 1 292 ? 2.251 -17.329 -9.615 1.00 87.75 292 ILE A C 1
ATOM 2251 O O . ILE A 1 292 ? 3.292 -17.815 -10.047 1.00 87.75 292 ILE A O 1
ATOM 2255 N N . ASN A 1 293 ? 1.155 -18.069 -9.435 1.00 87.19 293 ASN A N 1
ATOM 2256 C CA . ASN A 1 293 ? 1.129 -19.500 -9.733 1.00 87.19 293 ASN A CA 1
ATOM 2257 C C . ASN A 1 293 ? 1.317 -19.794 -11.230 1.00 87.19 293 ASN A C 1
ATOM 2259 O O . ASN A 1 293 ? 2.019 -20.745 -11.574 1.00 87.19 293 ASN A O 1
ATOM 2263 N N . LYS A 1 294 ? 0.723 -18.985 -12.118 1.00 87.25 294 LYS A N 1
ATOM 2264 C CA . LYS A 1 294 ? 0.858 -19.126 -13.580 1.00 87.25 294 LYS A CA 1
ATOM 2265 C C . LYS A 1 294 ? 2.244 -18.723 -14.090 1.00 87.25 294 LYS A C 1
ATOM 2267 O O . LYS A 1 294 ? 2.769 -19.356 -14.998 1.00 87.25 294 LYS A O 1
ATOM 2272 N N . GLU A 1 295 ? 2.840 -17.698 -13.493 1.00 86.44 295 GLU A N 1
ATOM 2273 C CA . GLU A 1 295 ? 4.108 -17.087 -13.915 1.00 86.44 295 GLU A CA 1
ATOM 2274 C C . GLU A 1 295 ? 5.230 -17.370 -12.907 1.00 86.44 295 GLU A C 1
ATOM 2276 O O . GLU A 1 295 ? 6.147 -16.573 -12.709 1.00 86.44 295 GLU A O 1
ATOM 2281 N N . ARG A 1 296 ? 5.166 -18.538 -12.254 1.00 81.06 296 ARG A N 1
ATOM 2282 C CA . ARG A 1 296 ? 6.051 -18.902 -11.139 1.00 81.06 296 ARG A CA 1
ATOM 2283 C C . ARG A 1 296 ? 7.532 -18.832 -11.501 1.00 81.06 296 ARG A C 1
ATOM 2285 O O . ARG A 1 296 ? 8.342 -18.479 -10.655 1.00 81.06 296 ARG A O 1
ATOM 2292 N N . PHE A 1 297 ? 7.882 -19.129 -12.751 1.00 79.88 297 PHE A N 1
ATOM 2293 C CA . PHE A 1 297 ? 9.258 -19.045 -13.243 1.00 79.88 297 PHE A CA 1
ATOM 2294 C C . PHE A 1 297 ? 9.814 -17.615 -13.241 1.00 79.88 297 PHE A C 1
ATOM 2296 O O . PHE A 1 297 ? 11.019 -17.462 -13.111 1.00 79.88 297 PHE A O 1
ATOM 2303 N N . ILE A 1 298 ? 8.961 -16.589 -13.348 1.00 78.06 298 ILE A N 1
ATOM 2304 C CA . ILE A 1 298 ? 9.370 -15.180 -13.291 1.00 78.06 298 ILE A CA 1
ATOM 2305 C C . ILE A 1 298 ? 9.451 -14.719 -11.838 1.00 78.06 298 ILE A C 1
ATOM 2307 O O . ILE A 1 298 ? 10.455 -14.162 -11.408 1.00 78.06 298 ILE A O 1
ATOM 2311 N N . PHE A 1 299 ? 8.414 -15.003 -11.045 1.00 77.06 299 PHE A N 1
ATOM 2312 C CA . PHE A 1 299 ? 8.392 -14.609 -9.634 1.00 77.06 299 PHE A CA 1
ATOM 2313 C C . PHE A 1 299 ? 9.438 -15.347 -8.790 1.00 77.06 299 PHE A C 1
ATOM 2315 O O . PHE A 1 299 ? 9.850 -14.828 -7.759 1.00 77.06 299 PHE A O 1
ATOM 2322 N N . CYS A 1 300 ? 9.876 -16.533 -9.210 1.00 72.44 300 CYS A N 1
ATOM 2323 C CA . CYS A 1 300 ? 10.951 -17.295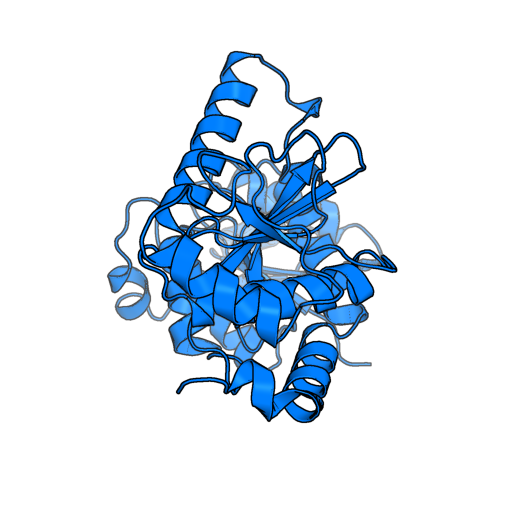 -8.576 1.00 72.44 300 CYS A CA 1
ATOM 2324 C C . CYS A 1 300 ? 12.252 -17.288 -9.393 1.00 72.44 300 CYS A C 1
ATOM 2326 O O . CYS A 1 300 ? 13.132 -18.098 -9.100 1.00 72.44 300 CYS A O 1
ATOM 2328 N N . ALA A 1 301 ? 12.375 -16.427 -10.412 1.00 58.47 301 ALA A N 1
ATOM 2329 C CA . ALA A 1 301 ? 13.638 -16.229 -11.111 1.00 58.47 301 ALA A CA 1
ATOM 2330 C C . ALA A 1 301 ? 14.660 -15.711 -10.089 1.00 58.47 301 ALA A C 1
ATOM 2332 O O . ALA A 1 301 ? 14.541 -14.585 -9.621 1.00 58.47 301 ALA A O 1
ATOM 2333 N N . GLU A 1 302 ? 15.620 -16.558 -9.716 1.00 53.31 302 GLU A N 1
ATOM 2334 C CA . GLU A 1 302 ? 16.698 -16.272 -8.754 1.00 53.31 302 GLU A CA 1
ATOM 2335 C C . GLU A 1 302 ? 16.284 -16.158 -7.268 1.00 53.31 302 GLU A C 1
ATOM 2337 O O . GLU A 1 302 ? 16.601 -15.179 -6.585 1.00 53.31 302 GLU A O 1
ATOM 2342 N N . VAL A 1 303 ? 15.642 -17.210 -6.735 1.00 45.28 303 VAL A N 1
ATOM 2343 C CA . VAL A 1 303 ? 15.900 -17.628 -5.336 1.00 45.28 303 VAL A CA 1
ATOM 2344 C C . VAL A 1 303 ? 17.116 -18.544 -5.305 1.00 45.28 303 VAL A C 1
ATOM 2346 O O . VAL A 1 303 ? 17.147 -19.477 -6.138 1.00 45.28 303 VAL A O 1
#

pLDDT: mean 90.87, std 10.59, range [41.84, 98.69]

Foldseek 3Di:
DQLAAEEEQADPLPRQLLLLLQQVLCVDPVNPQRYEYEEDPVSCVRRHRYHYNHDHAAAHLPHDLCSLVVCCSHSLNVSLVCCQVSVHFEYEYLHNVQNNLSSLCVRQHFQPLQDFKAWWFWAQAPVGTAIETHQARFQDDALLNQLLVQVLVVLCCCQQVVDPLFAEEEEFPDQDLPGDDPRLNSNVVLCCVQVVSRYQGYDHDRRNCSGNYYYDHNNVNNVVVVVVVVVCVVVVPPVRDSLQQQAIWIPRGLGTYHHQHNVRGSSSSNNVVVSNVSCVVSVSSVSSSVVCVVPVCSSNVDD

Nearest PDB structures (foldseek):
  6a1k-assembly1_B  TM=9.427E-01  e=2.693E-27  Bacillus subtilis subsp. subtilis str. 168
  1vi1-assembly1_A  TM=9.205E-01  e=2.140E-27  Bacillus subtilis
  1u7n-assembly1_B  TM=9.258E-01  e=2.677E-26  Enterococcus faecalis
  1vi1-assembly2_B  TM=9.196E-01  e=1.886E-25  Bacillus subtilis
  1u7n-assembly1_A  TM=9.232E-01  e=3.143E-24  Enterococcus faecalis

Secondary structure (DSSP, 8-state):
-----EEEE--TTSHHHHHHHHHHHHTSGGGTTTEEEEE-GGGTTTSTT-EEEE-S----TT--THHHHH-TT-HHHHHHHHHHTTS-SEEEE-S-HHHHHHHHHHHH-BPTT--S-EEEEEEEETTEEEEEE-SSS-SS--HHHHHHHHHHHHHHHHHHS--SS--EEEE-S-SSTT-S-HHHHHHHHHHHHHSTTTEEEEES-TTTTS-SEEE--HHHHHHHHHHHHHHHHHTT-GGG-GGGG-SEEEETBSS-EEE--TT--HHHHHHHHHHHHHHHHTTHHHHHHHHHHHTHHHHTTT-

Solvent-accessible surface area (backbone atoms only — not comparable to full-atom values): 15554 Å² total; per-residue (Å²): 130,82,82,70,19,40,29,32,34,43,42,86,90,54,47,65,22,51,40,49,14,47,16,60,47,12,66,38,80,94,31,48,66,22,34,31,40,19,27,48,70,86,46,65,89,60,26,66,44,33,42,74,45,71,26,92,40,57,65,53,72,88,56,59,61,66,46,62,72,73,38,68,62,11,10,59,48,48,40,47,49,33,37,66,72,65,71,17,61,22,39,32,27,57,40,32,61,66,41,48,53,48,48,42,50,74,72,55,28,59,33,85,68,46,89,66,50,29,26,33,36,56,39,64,22,77,70,57,55,17,37,36,36,13,42,50,63,37,56,84,62,53,35,60,51,45,53,47,49,50,54,54,48,47,53,45,39,41,66,75,66,65,42,76,89,66,30,33,26,38,58,36,90,35,62,55,86,86,43,59,55,72,53,57,47,55,25,46,56,52,36,62,69,76,36,53,90,35,47,70,48,41,36,70,54,64,48,72,34,79,33,42,29,34,25,44,35,7,52,61,31,28,52,52,51,53,51,50,54,52,48,34,62,73,67,71,40,74,90,71,50,44,43,77,71,14,30,25,42,42,42,43,44,60,51,56,36,26,42,26,53,83,82,50,47,28,62,23,42,36,27,17,51,52,42,43,48,50,45,53,76,66,37,45,66,57,55,48,54,54,46,42,66,76,42,38,72,65,51,49,50,85,120